Protein AF-A0A8S0PE11-F1 (afdb_monomer_lite)

Foldseek 3Di:
DQWKWKDFDPAWIWTADPVLQWTWIQRPVVRDTDPTPRPCPPCPVDDDDDDDDDDDDDDDDDDDDDDDDPPPPQQWDFQLVLCCVVVVVDDSVVSLVQLCVQQKDWQNHGHNDRRDTHGNPTDIDGNDDDDQFPDPSLVSVVVVCVVVVGQQAQAEMETAACDVNRVVSSSVVSHHPYYHYDHPDDPPPD

InterPro domains:
  IPR002877 Ribosomal RNA methyltransferase, FtsJ domain [PF01728] (134-185)
  IPR029063 S-adenosyl-L-methionine-dependent methyltransferase superfamily [G3DSA:3.40.50.150] (128-188)
  IPR036986 RNA-binding S4 domain superfamily [G3DSA:3.10.290.10] (71-127)
  IPR047048 16S/23S rRNA (cytidine-2'-O)-methyl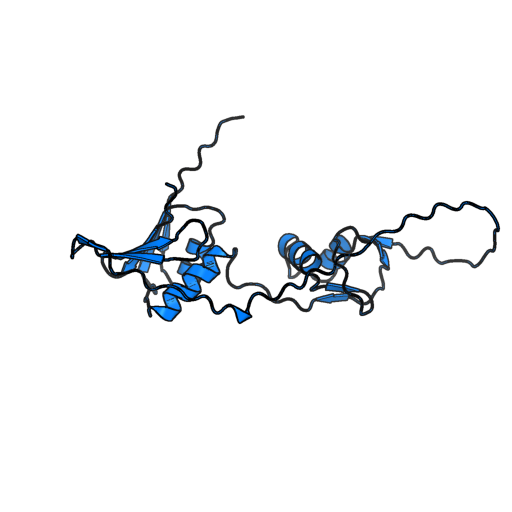transferase TlyA [PTHR32319] (72-185)

Organism: NCBI:txid158383

pLDDT: mean 71.1, std 22.38, range [27.73, 95.19]

Sequence (190 aa):
MPCTGILGQPNTFIFFGEDGSAAYYFDFWQKQWLPPLLIQIPAHLLSVRWNKAHVHISLRSFAATKSELARVQKKKRRLNEVCLERFQQYSQTFIQSWILQGKVLVDEKVVSKCGTPIFDKAVLEIGAEVPKCVCKAGHNLEAVIEQLEIDVAGKVELDLGLSTGGFTDCLLQFGASFVYGVDVDMEIPK

Secondary structure (DSSP, 8-state):
---EEEE-STTEEEEE-TTSS-EEEEETTTTEEPPP------GGG---PPP------------------------EEEHHHHHHHH-TTS-HHHHHHHHHTT-EEETTEE---TT-EEETT--EEE--PPPSSSSHHHHHHHHHHHHHT---TT-EEEEES-SSSHHHHHHHHTT-SEEEEE--------

Radius of gyration: 24.23 Å; chains: 1; bounding box: 58×39×74 Å

Structure (mmCIF, N/CA/C/O backbone):
data_AF-A0A8S0PE11-F1
#
_entry.id   AF-A0A8S0PE11-F1
#
loop_
_atom_site.group_PDB
_atom_site.id
_atom_site.type_symbol
_atom_site.label_atom_id
_atom_site.label_alt_id
_atom_site.label_comp_id
_atom_site.label_asym_id
_atom_site.label_entity_id
_atom_site.label_seq_id
_atom_site.pdbx_PDB_ins_code
_atom_site.Cartn_x
_atom_site.Cartn_y
_atom_site.Cartn_z
_atom_site.occupancy
_atom_site.B_iso_or_equiv
_atom_site.auth_seq_id
_atom_site.auth_comp_id
_atom_site.auth_asym_id
_atom_site.auth_atom_id
_atom_site.pdbx_PDB_model_num
ATOM 1 N N . MET A 1 1 ? 9.841 -0.654 22.683 1.00 29.45 1 MET A N 1
ATOM 2 C CA . MET A 1 1 ? 8.914 -1.503 21.915 1.00 29.45 1 MET A CA 1
ATOM 3 C C . MET A 1 1 ? 8.068 -0.561 21.077 1.00 29.45 1 MET A C 1
ATOM 5 O O . MET A 1 1 ? 7.315 0.189 21.688 1.00 29.45 1 MET A O 1
ATOM 9 N N . PRO A 1 2 ? 8.248 -0.475 19.750 1.00 33.75 2 PRO A N 1
ATOM 10 C CA . PRO A 1 2 ? 7.324 0.268 18.910 1.00 33.75 2 PRO A CA 1
ATOM 11 C C . PRO A 1 2 ? 6.149 -0.667 18.602 1.00 33.75 2 PRO A C 1
ATOM 13 O O . PRO A 1 2 ? 6.242 -1.534 17.743 1.00 33.75 2 PRO A O 1
ATOM 16 N N . CYS A 1 3 ? 5.079 -0.567 19.386 1.00 38.12 3 CYS A N 1
ATOM 17 C CA . CYS A 1 3 ? 3.849 -1.309 19.131 1.00 38.12 3 CYS A CA 1
ATOM 18 C C . CYS A 1 3 ? 2.887 -0.371 18.406 1.00 38.12 3 CYS A C 1
ATOM 20 O O . CYS A 1 3 ? 2.492 0.635 18.995 1.00 38.12 3 CYS A O 1
ATOM 22 N N . THR A 1 4 ? 2.515 -0.697 17.165 1.00 45.47 4 THR A N 1
ATOM 23 C CA . THR A 1 4 ? 1.509 0.076 16.429 1.00 45.47 4 THR A CA 1
ATOM 24 C C . THR A 1 4 ? 0.114 -0.425 16.783 1.00 45.47 4 THR A C 1
ATOM 26 O O . THR A 1 4 ? -0.146 -1.626 16.679 1.00 45.47 4 THR A O 1
ATOM 29 N N . GLY A 1 5 ? -0.741 0.471 17.279 1.00 47.19 5 GLY A N 1
ATOM 30 C CA . GLY A 1 5 ? -2.034 0.146 17.890 1.00 47.19 5 GLY A CA 1
ATOM 31 C C . GLY A 1 5 ? -3.214 0.814 17.185 1.00 47.19 5 GLY A C 1
ATOM 32 O O . GLY A 1 5 ? -3.122 2.004 16.897 1.00 47.19 5 GLY A O 1
ATOM 33 N N . ILE A 1 6 ? -4.311 0.081 16.957 1.00 53.81 6 ILE A N 1
ATOM 34 C CA . ILE A 1 6 ? -5.563 0.621 16.391 1.00 53.81 6 ILE A CA 1
ATOM 35 C C . ILE A 1 6 ? -6.752 0.382 17.322 1.00 53.81 6 ILE A C 1
ATOM 37 O O . ILE A 1 6 ? -6.844 -0.692 17.918 1.00 53.81 6 ILE A O 1
ATOM 41 N N . LEU A 1 7 ? -7.641 1.373 17.459 1.00 49.06 7 LEU A N 1
ATOM 42 C CA . LEU A 1 7 ? -8.823 1.344 18.333 1.00 49.06 7 LEU A CA 1
ATOM 43 C C . LEU A 1 7 ? -10.144 1.278 17.535 1.00 49.06 7 LEU A C 1
ATOM 45 O O . LEU A 1 7 ? -10.634 2.340 17.161 1.00 49.06 7 LEU A O 1
ATOM 49 N N . GLY A 1 8 ? -10.764 0.091 17.406 1.00 46.94 8 GLY A N 1
ATOM 50 C CA . GLY A 1 8 ? -12.058 -0.097 16.717 1.00 46.94 8 GLY A CA 1
ATOM 51 C C . GLY A 1 8 ? -13.074 -0.982 17.476 1.00 46.94 8 GLY A C 1
ATOM 52 O O . GLY A 1 8 ? -12.762 -2.122 17.811 1.00 46.94 8 GLY A O 1
ATOM 53 N N . GLN A 1 9 ? -14.303 -0.458 17.705 1.00 47.69 9 GLN A N 1
ATOM 54 C CA . GLN A 1 9 ? -15.406 -0.963 18.595 1.00 47.69 9 GLN A CA 1
ATOM 55 C C . GLN A 1 9 ? -15.022 -0.981 20.106 1.00 47.69 9 GLN A C 1
ATOM 57 O O . GLN A 1 9 ? -13.834 -0.971 20.416 1.00 47.69 9 GLN A O 1
ATOM 62 N N . PRO A 1 10 ? -15.962 -0.853 21.082 1.00 53.94 10 PRO A N 1
ATOM 63 C CA . PRO A 1 10 ? -15.699 -0.110 22.315 1.00 53.94 10 PRO A CA 1
ATOM 64 C C . PRO A 1 10 ? -14.580 -0.750 23.146 1.00 53.94 10 PRO A C 1
ATOM 66 O O . PRO A 1 10 ? -14.791 -1.719 23.870 1.00 53.94 10 PRO A O 1
ATOM 69 N N . ASN A 1 11 ? -13.406 -0.117 23.086 1.00 54.59 11 ASN A N 1
ATOM 70 C CA . ASN A 1 11 ? -12.228 -0.353 23.919 1.00 54.59 11 ASN A CA 1
ATOM 71 C C . ASN A 1 11 ? -11.359 -1.579 23.578 1.00 54.59 11 ASN A C 1
ATOM 73 O O . ASN A 1 11 ? -10.681 -2.101 24.469 1.00 54.59 11 ASN A O 1
ATOM 77 N N . THR A 1 12 ? -11.329 -2.018 22.316 1.00 55.22 12 THR A N 1
ATOM 78 C CA . THR A 1 12 ? -10.361 -3.026 21.850 1.00 55.22 12 THR A CA 1
ATOM 79 C C . THR A 1 12 ? -9.167 -2.366 21.161 1.00 55.22 12 THR A C 1
ATOM 81 O O . THR A 1 12 ? -9.343 -1.606 20.213 1.00 55.22 12 THR A O 1
ATOM 84 N N . PHE A 1 13 ? -7.951 -2.671 21.628 1.00 64.19 13 PHE A N 1
ATOM 85 C CA . PHE A 1 13 ? -6.712 -2.305 20.935 1.00 64.19 13 PHE A CA 1
ATOM 86 C C . PHE A 1 13 ? -6.170 -3.494 20.150 1.00 64.19 13 PHE A C 1
ATOM 88 O O . PHE A 1 13 ? -6.002 -4.581 20.710 1.00 64.19 13 PHE A O 1
ATOM 95 N N . ILE A 1 14 ? -5.857 -3.260 18.878 1.00 65.94 14 ILE A N 1
ATOM 96 C CA . ILE A 1 14 ? -5.174 -4.218 18.010 1.00 65.94 14 ILE A CA 1
ATOM 97 C C . ILE A 1 14 ? -3.709 -3.816 17.928 1.00 65.94 14 ILE A C 1
ATOM 99 O O . ILE A 1 14 ? -3.405 -2.743 17.415 1.00 65.94 14 ILE A O 1
ATOM 103 N N . PHE A 1 15 ? -2.811 -4.668 18.413 1.00 64.12 15 PHE A N 1
ATOM 104 C CA . PHE A 1 15 ? -1.368 -4.472 18.302 1.00 64.12 15 PHE A CA 1
ATOM 105 C C . PHE A 1 15 ? -0.790 -5.406 17.253 1.00 64.12 15 PHE A C 1
ATOM 107 O O . PHE A 1 15 ? -0.980 -6.618 17.339 1.00 64.12 15 PHE A O 1
ATOM 114 N N . PHE A 1 16 ? -0.025 -4.867 16.312 1.00 60.66 16 PHE A N 1
ATOM 115 C CA . PHE A 1 16 ? 0.697 -5.673 15.330 1.00 60.66 16 PHE A CA 1
ATOM 116 C C . PHE A 1 16 ? 2.145 -5.901 15.778 1.00 60.66 16 PHE A C 1
ATOM 118 O O . PHE A 1 16 ? 2.820 -4.969 16.216 1.00 60.66 16 PHE A O 1
ATOM 125 N N . GLY A 1 17 ? 2.625 -7.146 15.681 1.00 52.91 17 GLY A N 1
ATOM 126 C CA . GLY A 1 17 ? 4.044 -7.470 15.868 1.00 52.91 17 GLY A CA 1
ATOM 127 C C . GLY A 1 17 ? 4.926 -6.856 14.770 1.00 52.91 17 GLY A C 1
ATOM 128 O O . GLY A 1 17 ? 4.444 -6.596 13.669 1.00 52.91 17 GLY A O 1
ATOM 129 N N . GLU A 1 18 ? 6.220 -6.646 15.045 1.00 51.34 18 GLU A N 1
ATOM 130 C CA . GLU A 1 18 ? 7.172 -5.976 14.127 1.00 51.34 18 GLU A CA 1
ATOM 131 C C . GLU A 1 18 ? 7.272 -6.623 12.731 1.00 51.34 18 GLU A C 1
ATOM 133 O O . GLU A 1 18 ? 7.558 -5.949 11.744 1.00 51.34 18 GLU A O 1
ATOM 138 N N . ASP A 1 19 ? 7.025 -7.927 12.626 1.00 52.03 19 ASP A N 1
ATOM 139 C CA . ASP A 1 19 ? 7.037 -8.681 11.369 1.00 52.03 19 ASP A CA 1
ATOM 140 C C . ASP A 1 19 ? 5.658 -8.743 10.677 1.00 52.03 19 ASP A C 1
ATOM 142 O O . ASP A 1 19 ? 5.537 -9.276 9.569 1.00 52.03 19 ASP A O 1
ATOM 146 N N . GLY A 1 20 ? 4.618 -8.191 11.313 1.00 52.03 20 GLY A N 1
ATOM 147 C CA . GLY A 1 20 ? 3.231 -8.212 10.858 1.00 52.03 20 GLY A CA 1
ATOM 148 C C . GLY A 1 20 ? 2.584 -9.600 10.858 1.00 52.03 20 GLY A C 1
ATOM 149 O O . GLY A 1 20 ? 1.524 -9.756 10.258 1.00 52.03 20 GLY A O 1
ATOM 150 N N . SER A 1 21 ? 3.208 -10.609 11.480 1.00 53.03 21 SER A N 1
ATOM 151 C CA . SER A 1 21 ? 2.726 -12.000 11.467 1.00 53.03 21 SER A CA 1
ATOM 152 C C . SER A 1 21 ? 1.704 -12.309 12.566 1.00 53.03 21 SER A C 1
ATOM 154 O O . SER A 1 21 ? 1.014 -13.327 12.504 1.00 53.03 21 SER A O 1
ATOM 156 N N . ALA A 1 22 ? 1.583 -11.430 13.561 1.00 50.84 22 ALA A N 1
ATOM 157 C CA . ALA A 1 22 ? 0.675 -11.584 14.687 1.00 50.84 22 ALA A CA 1
ATOM 158 C C . ALA A 1 22 ? -0.037 -10.264 14.996 1.00 50.84 22 ALA A C 1
ATOM 160 O O . ALA A 1 22 ? 0.604 -9.213 15.086 1.00 50.84 22 ALA A O 1
ATOM 161 N N . ALA A 1 23 ? -1.352 -10.351 15.201 1.00 57.31 23 ALA A N 1
ATOM 162 C CA . ALA A 1 23 ? -2.149 -9.301 15.817 1.00 57.31 23 ALA A CA 1
ATOM 163 C C . ALA A 1 23 ? -2.573 -9.754 17.219 1.00 57.31 23 ALA A C 1
ATOM 165 O O . ALA A 1 23 ? -3.062 -10.871 17.404 1.00 57.31 23 ALA A O 1
ATOM 166 N N . TYR A 1 24 ? -2.374 -8.887 18.205 1.00 59.91 24 TYR A N 1
ATOM 167 C CA . TYR A 1 24 ? -2.777 -9.097 19.589 1.00 59.91 24 TYR A CA 1
ATOM 168 C C . TYR A 1 24 ? -3.958 -8.194 19.914 1.00 59.91 24 TYR A C 1
ATOM 170 O O . TYR A 1 24 ? -3.946 -7.014 19.568 1.00 59.91 24 TYR A O 1
ATOM 178 N N . TYR A 1 25 ? -4.939 -8.742 20.625 1.00 62.03 25 TYR A N 1
ATOM 179 C CA . TYR A 1 25 ? -6.139 -8.020 21.032 1.00 62.03 25 TYR A CA 1
ATOM 180 C C . TYR A 1 25 ? -6.104 -7.783 22.532 1.00 62.03 25 TYR A C 1
ATOM 182 O O . TYR A 1 25 ? -5.943 -8.722 23.321 1.00 62.03 25 TYR A O 1
ATOM 190 N N . PHE A 1 26 ? -6.283 -6.528 22.921 1.00 52.12 26 PHE A N 1
ATOM 191 C CA . PHE A 1 26 ? -6.459 -6.154 24.313 1.00 52.12 26 PHE A CA 1
ATOM 192 C C . PHE A 1 26 ? -7.865 -5.602 24.522 1.00 52.12 26 PHE A C 1
ATOM 194 O O . PHE A 1 26 ? -8.200 -4.541 23.994 1.00 52.12 26 PHE A O 1
ATOM 201 N N . ASP A 1 27 ? -8.673 -6.328 25.295 1.00 55.69 27 ASP A N 1
ATOM 202 C CA . ASP A 1 27 ? -9.979 -5.866 25.763 1.00 55.69 27 ASP A CA 1
ATOM 203 C C . ASP A 1 27 ? -9.793 -5.134 27.099 1.00 55.69 27 ASP A C 1
ATOM 205 O O . ASP A 1 27 ? -9.456 -5.730 28.131 1.00 55.69 27 ASP A O 1
ATOM 209 N N . PHE A 1 28 ? -10.013 -3.819 27.084 1.00 44.75 28 PHE A N 1
ATOM 210 C CA . PHE A 1 28 ? -9.824 -2.977 28.262 1.00 44.75 28 PHE A CA 1
ATOM 211 C C . PHE A 1 28 ? -10.848 -3.247 29.381 1.00 44.75 28 PHE A C 1
ATOM 213 O O . PHE A 1 28 ? -10.529 -3.065 30.557 1.00 44.75 28 PHE A O 1
ATOM 220 N N . TRP A 1 29 ? -12.065 -3.697 29.053 1.00 45.47 29 TRP A N 1
ATOM 221 C CA . TRP A 1 29 ? -13.109 -3.976 30.046 1.00 45.47 29 TRP A CA 1
ATOM 222 C C . TRP A 1 29 ? -12.839 -5.265 30.810 1.00 45.47 29 TRP A C 1
ATOM 224 O O . TRP A 1 29 ? -13.029 -5.320 32.026 1.00 45.47 29 TRP A O 1
ATOM 234 N N . GLN A 1 30 ? -12.356 -6.285 30.108 1.00 51.56 30 GLN A N 1
ATOM 235 C CA . GLN A 1 30 ? -12.031 -7.574 30.715 1.00 51.56 30 GLN A CA 1
ATOM 236 C C . GLN A 1 30 ? -10.620 -7.600 31.321 1.00 51.56 30 GLN A C 1
ATOM 238 O O . GLN A 1 30 ? -10.291 -8.526 32.062 1.00 51.56 30 GLN A O 1
ATOM 243 N N . LYS A 1 31 ? -9.795 -6.573 31.047 1.00 54.88 31 LYS A N 1
ATOM 244 C CA . LYS A 1 31 ? -8.379 -6.475 31.456 1.00 54.88 31 LYS A CA 1
ATOM 245 C C . LYS A 1 31 ? -7.581 -7.727 31.089 1.00 54.88 31 LYS A C 1
ATOM 247 O O . LYS A 1 31 ? -6.659 -8.114 31.809 1.00 54.88 31 LYS A O 1
ATOM 252 N N . GLN A 1 32 ? -7.948 -8.367 29.983 1.00 50.53 32 GLN A N 1
ATOM 253 C CA . GLN A 1 32 ? -7.343 -9.614 29.548 1.00 50.53 32 GLN A CA 1
ATOM 254 C C . GLN A 1 32 ? -6.866 -9.501 28.108 1.00 50.53 32 GLN A C 1
ATOM 256 O O . GLN A 1 32 ? -7.505 -8.885 27.253 1.00 50.53 32 GLN A O 1
ATOM 261 N N . TRP A 1 33 ? -5.730 -10.135 27.855 1.00 46.81 33 TRP A N 1
ATOM 262 C CA . TRP A 1 33 ? -5.293 -10.433 26.505 1.00 46.81 33 TRP A CA 1
ATOM 263 C C . TRP A 1 33 ? -6.176 -11.553 25.977 1.00 46.81 33 TRP A C 1
ATOM 265 O O . TRP A 1 33 ? -6.242 -12.624 26.588 1.00 46.81 33 TRP A O 1
ATOM 275 N N . LEU A 1 34 ? -6.860 -11.316 24.861 1.00 54.56 34 LEU A N 1
ATOM 276 C CA . LEU A 1 34 ? -7.493 -12.421 24.154 1.00 54.56 34 LEU A CA 1
ATOM 277 C C . LEU A 1 34 ? -6.379 -13.283 23.539 1.00 54.56 34 LEU A C 1
ATOM 279 O O . LEU A 1 34 ? -5.343 -12.741 23.131 1.00 54.56 34 LEU A O 1
ATOM 283 N N . PRO A 1 35 ? -6.536 -14.620 23.516 1.00 45.06 35 PRO A N 1
ATOM 284 C CA . PRO A 1 35 ? -5.514 -15.502 22.976 1.00 45.06 35 PRO A CA 1
ATOM 285 C C . PRO A 1 35 ? -5.182 -15.086 21.536 1.00 45.06 35 PRO A C 1
ATOM 287 O O . PRO A 1 35 ? -6.099 -14.751 20.781 1.00 45.06 35 PRO A O 1
ATOM 290 N N . PRO A 1 36 ? -3.894 -15.084 21.146 1.00 43.69 36 PRO A N 1
ATOM 291 C CA . PRO A 1 36 ? -3.501 -14.701 19.802 1.00 43.69 36 PRO A CA 1
ATOM 292 C C . PRO A 1 36 ? -4.206 -15.624 18.811 1.00 43.69 36 PRO A C 1
ATOM 294 O O . PRO A 1 36 ? -4.003 -16.840 18.819 1.00 43.69 36 PRO A O 1
ATOM 297 N N . LEU A 1 37 ? -5.031 -15.045 17.943 1.00 49.53 37 LEU A N 1
ATOM 298 C CA . LEU A 1 37 ? -5.396 -15.720 16.711 1.00 49.53 37 LEU A CA 1
ATOM 299 C C . LEU A 1 37 ? -4.119 -15.752 15.878 1.00 49.53 37 LEU A C 1
ATOM 301 O O . LEU A 1 37 ? -3.646 -14.721 15.407 1.00 49.53 37 LEU A O 1
ATOM 305 N N . LEU A 1 38 ? -3.507 -16.935 15.785 1.00 39.44 38 LEU A N 1
ATOM 306 C CA . LEU A 1 38 ? -2.409 -17.193 14.862 1.00 39.44 38 LEU A CA 1
ATOM 307 C C . LEU A 1 38 ? -2.915 -16.844 13.462 1.00 39.44 38 LEU A C 1
ATOM 309 O O . LEU A 1 38 ? -3.662 -17.616 12.862 1.00 39.44 38 LEU A O 1
ATOM 313 N N . ILE A 1 39 ? -2.526 -15.670 12.962 1.00 45.50 39 ILE A N 1
ATOM 314 C CA . ILE A 1 39 ? -2.780 -15.259 11.587 1.00 45.50 39 ILE A CA 1
ATOM 315 C C . ILE A 1 39 ? -1.909 -16.168 10.723 1.00 45.50 39 ILE A C 1
ATOM 317 O O . ILE A 1 39 ? -0.750 -15.880 10.428 1.00 45.50 39 ILE A O 1
ATOM 321 N N . GLN A 1 40 ? -2.443 -17.327 10.342 1.00 35.59 40 GLN A N 1
ATOM 322 C CA . GLN A 1 40 ? -1.848 -18.121 9.281 1.00 35.59 40 GLN A CA 1
ATOM 323 C C . GLN A 1 40 ? -2.081 -17.367 7.975 1.00 35.59 40 GLN A C 1
ATOM 325 O O . GLN A 1 40 ? -3.062 -17.598 7.275 1.00 35.59 40 GLN A O 1
ATOM 330 N N . ILE A 1 41 ? -1.162 -16.459 7.640 1.00 43.97 41 ILE A N 1
ATOM 331 C CA . ILE A 1 41 ? -1.024 -15.968 6.271 1.00 43.97 41 ILE A CA 1
ATOM 332 C C . ILE A 1 41 ? -0.758 -17.216 5.423 1.00 43.97 41 ILE A C 1
ATOM 334 O O . ILE A 1 41 ? 0.256 -17.892 5.638 1.00 43.97 41 ILE A O 1
ATOM 338 N N . PRO A 1 42 ? -1.652 -17.596 4.501 1.00 32.31 42 PRO A N 1
ATOM 339 C CA . PRO A 1 42 ? -1.492 -18.853 3.803 1.00 32.31 42 PRO A CA 1
ATOM 340 C C . PRO A 1 42 ? -0.236 -18.776 2.920 1.00 32.31 42 PRO A C 1
ATOM 342 O O . PRO A 1 42 ? -0.101 -17.919 2.047 1.00 32.31 42 PRO A O 1
ATOM 345 N N . ALA A 1 43 ? 0.705 -19.694 3.158 1.00 40.75 43 ALA A N 1
ATOM 346 C CA . ALA A 1 43 ? 2.055 -19.706 2.583 1.00 40.75 43 ALA A CA 1
ATOM 347 C C . ALA A 1 43 ? 2.120 -19.842 1.042 1.00 40.75 43 ALA A C 1
ATOM 349 O O . ALA A 1 43 ? 3.207 -19.875 0.470 1.00 40.75 43 ALA A O 1
ATOM 350 N N . HIS A 1 44 ? 0.983 -19.901 0.344 1.00 44.94 44 HIS A N 1
ATOM 351 C CA . HIS A 1 44 ? 0.933 -20.014 -1.115 1.00 44.94 44 HIS A CA 1
ATOM 352 C C . HIS A 1 44 ? 1.104 -18.671 -1.853 1.00 44.94 44 HIS A C 1
ATOM 354 O O . HIS A 1 44 ? 1.272 -18.674 -3.070 1.00 44.94 44 HIS A O 1
ATOM 360 N N . LEU A 1 45 ? 1.144 -17.536 -1.141 1.00 38.47 45 LEU A N 1
ATOM 361 C CA . LEU A 1 45 ? 1.461 -16.212 -1.708 1.00 38.47 45 LEU A CA 1
ATOM 362 C C . LEU A 1 45 ? 2.964 -15.865 -1.705 1.00 38.47 45 LEU A C 1
ATOM 364 O O . LEU A 1 45 ? 3.355 -14.776 -2.122 1.00 38.47 45 LEU A O 1
AT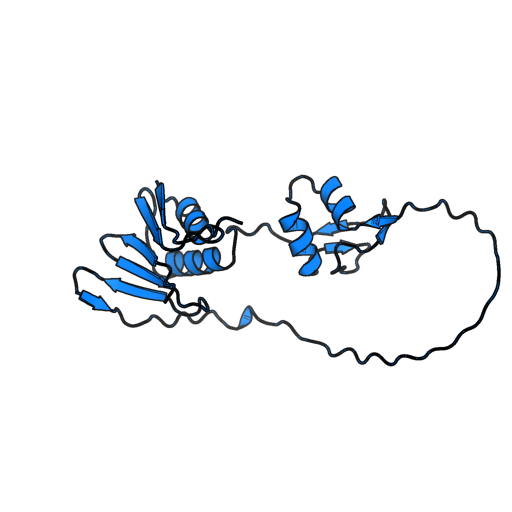OM 368 N N . LEU A 1 46 ? 3.832 -16.795 -1.293 1.00 38.00 46 LEU A N 1
ATOM 369 C CA . LEU A 1 46 ? 5.287 -16.644 -1.351 1.00 38.00 46 LEU A CA 1
ATOM 370 C C . LEU A 1 46 ? 5.903 -17.772 -2.181 1.00 38.00 46 LEU A C 1
ATOM 372 O O . LEU A 1 46 ? 6.336 -18.794 -1.659 1.00 38.00 46 LEU A O 1
ATOM 376 N N . SER A 1 47 ? 6.006 -17.569 -3.494 1.00 30.52 47 SER A N 1
ATOM 377 C CA . SER A 1 47 ? 6.939 -18.348 -4.312 1.00 30.52 47 SER A CA 1
ATOM 378 C C . SER A 1 47 ? 7.814 -17.428 -5.158 1.00 30.52 47 SER A C 1
ATOM 380 O O . SER A 1 47 ? 7.602 -17.211 -6.344 1.00 30.52 47 SER A O 1
ATOM 382 N N . VAL A 1 48 ? 8.859 -16.886 -4.532 1.00 32.84 48 VAL A N 1
ATOM 383 C CA . VAL A 1 48 ? 9.993 -16.324 -5.274 1.00 32.84 48 VAL A CA 1
ATOM 384 C C . VAL A 1 48 ? 11.065 -17.405 -5.351 1.00 32.84 48 VAL A C 1
ATOM 386 O O . VAL A 1 48 ? 11.783 -17.667 -4.387 1.00 32.84 48 VAL A O 1
ATOM 389 N N . ARG A 1 49 ? 11.163 -18.066 -6.510 1.00 29.64 49 ARG A N 1
ATOM 390 C CA . ARG A 1 49 ? 12.303 -18.930 -6.837 1.00 29.64 49 ARG A CA 1
ATOM 391 C C . ARG A 1 49 ? 13.513 -18.057 -7.168 1.00 29.64 49 ARG A C 1
ATOM 393 O O . ARG A 1 49 ? 13.492 -17.308 -8.139 1.00 29.64 49 ARG A O 1
ATOM 400 N N . TRP A 1 50 ? 14.586 -18.209 -6.401 1.00 27.73 50 TRP A N 1
ATOM 401 C CA . TRP A 1 50 ? 15.898 -17.662 -6.739 1.00 27.73 50 TRP A CA 1
ATOM 402 C C . TRP A 1 50 ? 16.643 -18.631 -7.659 1.00 27.73 50 TRP A C 1
ATOM 404 O O . TRP A 1 50 ? 16.981 -19.739 -7.247 1.00 27.73 50 TRP A O 1
ATOM 414 N N . ASN A 1 51 ? 16.947 -18.209 -8.888 1.00 33.47 51 ASN A N 1
ATOM 415 C CA . ASN A 1 51 ? 17.926 -18.894 -9.731 1.00 33.47 51 ASN A CA 1
ATOM 416 C C . ASN A 1 51 ? 19.315 -18.282 -9.494 1.00 33.47 51 ASN A C 1
ATOM 418 O O . ASN A 1 51 ? 19.517 -17.083 -9.684 1.00 33.47 51 ASN A O 1
ATOM 422 N N . LYS A 1 52 ? 20.285 -19.116 -9.099 1.00 34.03 52 LYS A N 1
ATOM 423 C CA . LYS A 1 52 ? 21.707 -18.751 -9.046 1.00 34.03 52 LYS A CA 1
ATOM 424 C C . LYS A 1 52 ? 22.251 -18.649 -10.470 1.00 34.03 52 LYS A C 1
ATOM 426 O O . LYS A 1 52 ? 22.417 -19.664 -11.140 1.00 34.03 52 LYS A O 1
ATOM 431 N N . ALA A 1 53 ? 22.564 -17.439 -10.919 1.00 32.53 53 ALA A N 1
ATOM 432 C CA . ALA A 1 53 ? 23.351 -17.245 -12.129 1.00 32.53 53 ALA A CA 1
ATOM 433 C C . ALA A 1 53 ? 24.845 -17.321 -11.775 1.00 32.53 53 ALA A C 1
ATOM 435 O O . ALA A 1 53 ? 25.383 -16.436 -11.111 1.00 32.53 53 ALA A O 1
ATOM 436 N N . HIS A 1 54 ? 25.517 -18.387 -12.214 1.00 36.34 54 HIS A N 1
ATOM 437 C CA . HIS A 1 54 ? 26.975 -18.431 -12.263 1.00 36.34 54 HIS A CA 1
ATOM 438 C C . HIS A 1 54 ? 27.461 -17.470 -13.351 1.00 36.34 54 HIS A C 1
ATOM 440 O O . HIS A 1 54 ? 27.177 -17.664 -14.532 1.00 36.34 54 HIS A O 1
ATOM 446 N N . VAL A 1 55 ? 28.208 -16.438 -12.961 1.00 31.95 55 VAL A N 1
ATOM 447 C CA . VAL A 1 55 ? 28.889 -15.551 -13.906 1.00 31.95 55 VAL A CA 1
ATOM 448 C C . VAL A 1 55 ? 30.297 -16.092 -14.126 1.00 31.95 55 VAL A C 1
ATOM 450 O O . VAL A 1 55 ? 31.168 -15.947 -13.273 1.00 31.95 55 VAL A O 1
ATOM 453 N N . HIS A 1 56 ? 30.517 -16.723 -15.278 1.00 34.12 56 HIS A N 1
ATOM 454 C CA . HIS A 1 56 ? 31.858 -17.011 -15.772 1.00 34.12 56 HIS A CA 1
ATOM 455 C C . HIS A 1 56 ? 32.322 -15.801 -16.591 1.00 34.12 56 HIS A C 1
ATOM 457 O O . HIS A 1 56 ? 31.805 -15.538 -17.677 1.00 34.12 56 HIS A O 1
ATOM 463 N N . ILE A 1 57 ? 33.272 -15.030 -16.061 1.00 41.12 57 ILE A N 1
ATOM 464 C CA . ILE A 1 57 ? 33.926 -13.953 -16.809 1.00 41.12 57 ILE A CA 1
ATOM 465 C C . ILE A 1 57 ? 34.961 -14.598 -17.728 1.00 41.12 57 ILE A C 1
ATOM 467 O O . ILE A 1 57 ? 35.939 -15.179 -17.264 1.00 41.12 57 ILE A O 1
ATOM 471 N N . SER A 1 58 ? 34.760 -14.478 -19.040 1.00 34.16 58 SER A N 1
ATOM 472 C CA . SER A 1 58 ? 35.834 -14.637 -20.018 1.00 34.16 58 SER A CA 1
ATOM 473 C C . SER A 1 58 ? 36.098 -13.284 -20.666 1.00 34.16 58 SER A C 1
ATOM 475 O O . SER A 1 58 ? 35.288 -12.762 -21.429 1.00 34.16 58 SER A O 1
ATOM 477 N N . LEU A 1 59 ? 37.246 -12.708 -20.321 1.00 45.34 59 LEU A N 1
ATOM 478 C CA . LEU A 1 59 ? 37.879 -11.637 -21.077 1.00 45.34 59 LEU A CA 1
ATOM 479 C C . LEU A 1 59 ? 38.441 -12.226 -22.368 1.00 45.34 59 LEU A C 1
ATOM 481 O O . LEU A 1 59 ? 39.374 -13.023 -22.289 1.00 45.34 59 LEU A O 1
ATOM 485 N N . ARG A 1 60 ? 37.958 -11.772 -23.531 1.00 33.25 60 ARG A N 1
ATOM 486 C CA . ARG A 1 60 ? 38.783 -11.662 -24.743 1.00 33.25 60 ARG A CA 1
ATOM 487 C C . ARG A 1 60 ? 38.410 -10.426 -25.557 1.00 33.25 60 ARG A C 1
ATOM 489 O O . ARG A 1 60 ? 37.258 -10.194 -25.905 1.00 33.25 60 ARG A O 1
ATOM 496 N N . SER A 1 61 ? 39.448 -9.645 -25.812 1.00 42.03 61 SER A N 1
ATOM 497 C CA . SER A 1 61 ? 39.578 -8.555 -26.769 1.00 42.03 61 SER A CA 1
ATOM 498 C C . SER A 1 61 ? 39.400 -9.035 -28.216 1.00 42.03 61 SER A C 1
ATOM 500 O O . SER A 1 61 ? 39.639 -10.203 -28.505 1.00 42.03 61 SER A O 1
ATOM 502 N N . PHE A 1 62 ? 39.001 -8.136 -29.123 1.00 31.67 62 PHE A N 1
ATOM 503 C CA . PHE A 1 62 ? 39.758 -7.684 -30.309 1.00 31.67 62 PHE A CA 1
ATOM 504 C C . PHE A 1 62 ? 38.852 -6.907 -31.287 1.00 31.67 62 PHE A C 1
ATOM 506 O O . PHE A 1 62 ? 37.629 -6.980 -31.239 1.00 31.67 62 PHE A O 1
ATOM 513 N N . ALA A 1 63 ? 39.501 -6.068 -32.091 1.00 42.12 63 ALA A N 1
ATOM 514 C CA . ALA A 1 63 ? 38.966 -4.931 -32.832 1.00 42.12 63 ALA A CA 1
ATOM 515 C C . ALA A 1 63 ? 38.337 -5.250 -34.211 1.00 42.12 63 ALA A C 1
ATOM 517 O O . ALA A 1 63 ? 38.486 -6.349 -34.734 1.00 42.12 63 ALA A O 1
ATOM 518 N N . ALA A 1 64 ? 37.799 -4.176 -34.821 1.00 38.91 64 ALA A N 1
ATOM 519 C CA . ALA A 1 64 ? 37.454 -3.962 -36.241 1.00 38.91 64 ALA A CA 1
ATOM 520 C C . ALA A 1 64 ? 36.082 -4.527 -36.693 1.00 38.91 64 ALA A C 1
ATOM 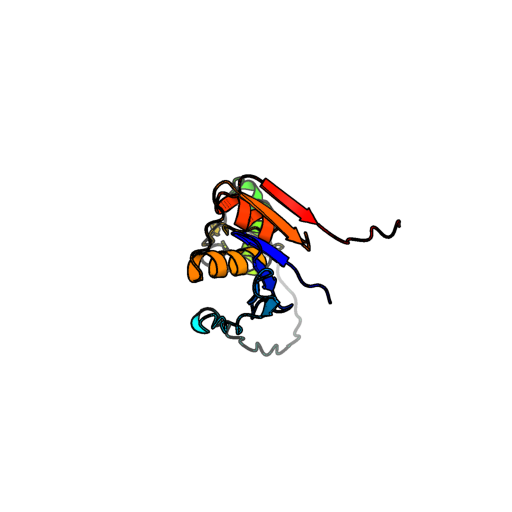522 O O . ALA A 1 64 ? 35.660 -5.574 -36.236 1.00 38.91 64 ALA A O 1
ATOM 523 N N . THR A 1 65 ? 35.272 -3.898 -37.553 1.00 34.78 65 THR A N 1
ATOM 524 C CA . THR A 1 65 ? 35.473 -2.891 -38.613 1.00 34.78 65 THR A CA 1
ATOM 525 C C . THR A 1 65 ? 34.203 -2.032 -38.806 1.00 34.78 65 THR A C 1
ATOM 527 O O . THR A 1 65 ? 33.094 -2.425 -38.447 1.00 34.78 65 THR A O 1
ATOM 530 N N . LYS A 1 66 ? 34.381 -0.844 -39.400 1.00 48.28 66 LYS A N 1
ATOM 531 C CA . LYS A 1 66 ? 33.338 0.060 -39.921 1.00 48.28 66 LYS A CA 1
ATOM 532 C C . LYS A 1 66 ? 32.466 -0.650 -40.972 1.00 48.28 66 LYS A C 1
ATOM 534 O O . LYS A 1 66 ? 33.005 -1.167 -41.943 1.00 48.28 66 LYS A O 1
ATOM 539 N N . SER A 1 67 ? 31.142 -0.555 -40.853 1.00 42.41 67 SER A N 1
ATOM 540 C CA . SER A 1 67 ? 30.246 -0.559 -42.017 1.00 42.41 67 SER A CA 1
ATOM 541 C C . SER A 1 67 ? 29.045 0.354 -41.762 1.00 42.41 67 SER A C 1
ATOM 543 O O . SER A 1 67 ? 28.331 0.242 -40.764 1.00 42.41 67 SER A O 1
ATOM 545 N N . GLU A 1 68 ? 28.892 1.328 -42.655 1.00 50.06 68 GLU A N 1
ATOM 546 C CA . GLU A 1 68 ? 27.763 2.244 -42.747 1.00 50.06 68 GLU A CA 1
ATOM 547 C C . GLU A 1 68 ? 26.494 1.483 -43.127 1.00 50.06 68 GLU A C 1
ATOM 549 O O . GLU A 1 68 ? 26.293 1.082 -44.267 1.00 50.06 68 GLU A O 1
ATOM 554 N N . LEU A 1 69 ? 25.593 1.351 -42.163 1.00 42.12 69 LEU A N 1
ATOM 555 C CA . LEU A 1 69 ? 24.163 1.357 -42.422 1.00 42.12 69 LEU A CA 1
ATOM 556 C C . LEU A 1 69 ? 23.634 2.536 -41.630 1.00 42.12 69 LEU A C 1
ATOM 558 O O . LEU A 1 69 ? 23.813 2.582 -40.411 1.00 42.12 69 LEU A O 1
ATOM 562 N N . ALA A 1 70 ? 23.043 3.502 -42.330 1.00 44.72 70 ALA A N 1
ATOM 563 C CA . ALA A 1 70 ? 22.404 4.677 -41.763 1.00 44.72 70 ALA A CA 1
ATOM 564 C C . ALA A 1 70 ? 21.359 4.250 -40.720 1.00 44.72 70 ALA A C 1
ATOM 566 O O . ALA A 1 70 ? 20.178 4.054 -41.001 1.00 44.72 70 ALA A O 1
ATOM 567 N N . ARG A 1 71 ? 21.805 4.064 -39.478 1.00 47.22 71 ARG A N 1
ATOM 568 C CA . ARG A 1 71 ? 20.928 3.898 -38.336 1.00 47.22 71 ARG A CA 1
ATOM 569 C C . ARG A 1 71 ? 20.391 5.284 -38.072 1.00 47.22 71 ARG A C 1
ATOM 571 O O . ARG A 1 71 ? 21.099 6.107 -37.497 1.00 47.22 71 ARG A O 1
ATOM 578 N N . VAL A 1 72 ? 19.137 5.522 -38.464 1.00 48.72 72 VAL A N 1
ATOM 579 C CA . VAL A 1 72 ? 18.281 6.487 -37.765 1.00 48.72 72 VAL A CA 1
ATOM 580 C C . VAL A 1 72 ? 18.610 6.293 -36.294 1.00 48.72 72 VAL A C 1
ATOM 582 O O . VAL A 1 72 ? 18.400 5.192 -35.773 1.00 48.72 72 VAL A O 1
ATOM 585 N N . GLN A 1 73 ? 19.272 7.274 -35.677 1.00 52.81 73 GLN A N 1
ATOM 586 C CA . GLN A 1 73 ? 19.667 7.173 -34.283 1.00 52.81 73 GLN A CA 1
ATOM 587 C C . GLN A 1 73 ? 18.365 7.047 -33.508 1.00 52.81 73 GLN A C 1
ATOM 589 O O . GLN A 1 73 ? 17.687 8.034 -33.241 1.00 52.81 73 GLN A O 1
ATOM 594 N N . LYS A 1 74 ? 17.951 5.808 -33.228 1.00 60.72 74 LYS A N 1
ATOM 595 C CA . LYS A 1 74 ? 16.781 5.552 -32.410 1.00 60.72 74 LYS A CA 1
ATOM 596 C C . LYS A 1 74 ? 17.151 6.120 -31.054 1.00 60.72 74 LYS A C 1
ATOM 598 O O . LYS A 1 74 ? 17.979 5.532 -30.355 1.00 60.72 74 LYS A O 1
ATOM 603 N N . LYS A 1 75 ? 16.603 7.292 -30.739 1.00 78.31 75 LYS A N 1
ATOM 604 C CA . LYS A 1 75 ? 16.825 7.967 -29.469 1.00 78.31 75 LYS A CA 1
ATOM 605 C C . LYS A 1 75 ? 16.437 6.972 -28.381 1.00 78.31 75 LYS A C 1
ATOM 607 O O . LYS A 1 75 ? 15.279 6.565 -28.287 1.00 78.31 75 LYS A O 1
ATOM 612 N N . LYS A 1 76 ? 17.440 6.483 -27.653 1.00 85.44 76 LYS A N 1
ATOM 613 C CA . LYS A 1 76 ? 17.233 5.579 -26.528 1.00 85.44 76 LYS A CA 1
ATOM 614 C C . LYS A 1 76 ? 16.964 6.432 -25.302 1.00 85.44 76 LYS A C 1
ATOM 616 O O . LYS A 1 76 ? 17.700 7.383 -25.050 1.00 85.44 76 LYS A O 1
ATOM 621 N N . ARG A 1 77 ? 15.910 6.101 -24.570 1.00 91.75 77 ARG A N 1
ATOM 622 C CA . ARG A 1 77 ? 15.460 6.826 -23.379 1.00 91.75 77 ARG A CA 1
ATOM 623 C C . ARG A 1 77 ? 15.291 5.860 -22.224 1.00 91.75 77 ARG A C 1
ATOM 625 O O . ARG A 1 77 ? 15.199 4.653 -22.447 1.00 91.75 77 ARG A O 1
ATOM 632 N N . ARG A 1 78 ? 15.303 6.359 -20.992 1.00 93.75 78 ARG A N 1
ATOM 633 C CA . ARG A 1 78 ? 15.190 5.483 -19.824 1.00 93.75 78 ARG A CA 1
ATOM 634 C C . ARG A 1 78 ? 13.764 4.950 -19.719 1.00 93.75 78 ARG A C 1
ATOM 636 O O . ARG A 1 78 ? 12.815 5.710 -19.889 1.00 93.75 78 ARG A O 1
ATOM 643 N N . LEU A 1 79 ? 13.624 3.661 -19.415 1.00 93.94 79 LEU A N 1
ATOM 644 C CA . LEU A 1 79 ? 12.326 2.996 -19.270 1.00 93.94 79 LEU A CA 1
ATOM 645 C C . LEU A 1 79 ? 11.382 3.774 -18.346 1.00 93.94 79 LEU A C 1
ATOM 647 O O . LEU A 1 79 ? 10.243 4.022 -18.716 1.00 93.94 79 LEU A O 1
ATOM 651 N N . ASN A 1 80 ? 11.863 4.216 -17.182 1.00 93.31 80 ASN A N 1
ATOM 652 C CA . ASN A 1 80 ? 11.041 4.964 -16.231 1.00 93.31 80 ASN A CA 1
ATOM 653 C C . ASN A 1 80 ? 10.485 6.282 -16.798 1.00 93.31 80 ASN A C 1
ATOM 655 O O . ASN A 1 80 ? 9.345 6.619 -16.509 1.00 93.31 80 ASN A O 1
ATOM 659 N N . GLU A 1 81 ? 11.271 7.015 -17.590 1.00 93.62 81 GLU A N 1
ATOM 660 C CA . GLU A 1 81 ? 10.846 8.279 -18.210 1.00 93.62 81 GLU A CA 1
ATOM 661 C C . GLU A 1 81 ? 9.768 8.030 -19.263 1.00 93.62 81 GLU A C 1
ATOM 663 O O . GLU A 1 81 ? 8.733 8.687 -19.261 1.00 93.62 81 GLU A O 1
ATOM 668 N N . VAL A 1 82 ? 9.982 7.034 -20.127 1.00 94.25 82 VAL A N 1
ATOM 669 C CA . VAL A 1 82 ? 9.011 6.671 -21.168 1.00 94.25 82 VAL A CA 1
ATOM 670 C C . VAL A 1 82 ? 7.718 6.142 -20.543 1.00 94.25 82 VAL A C 1
ATOM 672 O O . VAL A 1 82 ? 6.633 6.476 -21.013 1.00 94.25 82 VAL A O 1
ATOM 675 N N . CYS A 1 83 ? 7.808 5.352 -19.468 1.00 93.06 83 CYS A N 1
ATOM 676 C CA . CYS A 1 83 ? 6.627 4.894 -18.744 1.00 93.06 83 CYS A CA 1
ATOM 677 C C . CYS A 1 83 ? 5.859 6.064 -18.115 1.00 93.06 83 CYS A C 1
ATOM 679 O O . CYS A 1 83 ? 4.641 6.098 -18.228 1.00 93.06 83 CYS A O 1
ATOM 681 N N . LEU A 1 84 ? 6.541 7.032 -17.496 1.00 94.12 84 LEU A N 1
ATOM 682 C CA . LEU A 1 84 ? 5.885 8.200 -16.896 1.00 94.12 84 LEU A CA 1
ATOM 683 C C . LEU A 1 84 ? 5.154 9.065 -17.924 1.00 94.12 84 LEU A C 1
ATOM 685 O O . LEU A 1 84 ? 4.072 9.569 -17.650 1.00 94.12 84 LEU A O 1
ATOM 689 N N . GLU A 1 85 ? 5.724 9.213 -19.117 1.00 92.88 85 GLU A N 1
ATOM 690 C CA . GLU A 1 85 ? 5.096 9.990 -20.186 1.00 92.88 85 GLU A CA 1
ATOM 691 C C . GLU A 1 85 ? 3.896 9.286 -20.820 1.00 92.88 85 GLU A C 1
ATOM 693 O O . GLU A 1 85 ? 2.938 9.955 -21.210 1.00 92.88 85 GLU A O 1
ATOM 698 N N . ARG A 1 86 ? 3.938 7.953 -20.946 1.00 92.25 86 ARG A N 1
ATOM 699 C CA . ARG A 1 86 ? 2.860 7.171 -21.574 1.00 92.25 86 ARG A CA 1
ATOM 700 C C . ARG A 1 86 ? 1.755 6.758 -20.606 1.00 92.25 86 ARG A C 1
ATOM 702 O O . ARG A 1 86 ? 0.617 6.614 -21.034 1.00 92.25 86 ARG A O 1
ATOM 709 N N . PHE A 1 87 ? 2.082 6.568 -19.331 1.00 91.75 87 PHE A N 1
ATOM 710 C CA . PHE A 1 87 ? 1.159 6.123 -18.289 1.00 91.75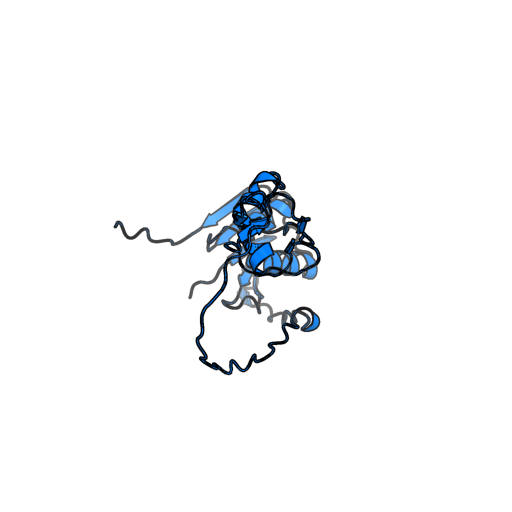 87 PHE A CA 1
ATOM 711 C C . PHE A 1 87 ? 1.021 7.191 -17.197 1.00 91.75 87 PHE A C 1
ATOM 713 O O . PHE A 1 87 ? 1.307 6.952 -16.024 1.00 91.75 87 PHE A O 1
ATOM 720 N N . GLN A 1 88 ? 0.590 8.387 -17.602 1.00 90.19 88 GLN A N 1
ATOM 721 C CA . GLN A 1 88 ? 0.486 9.576 -16.743 1.00 90.19 88 GLN A CA 1
ATOM 722 C C . GLN A 1 88 ? -0.507 9.408 -15.585 1.00 90.19 88 GLN A C 1
ATOM 724 O O . GLN A 1 88 ? -0.444 10.148 -14.608 1.00 90.19 88 GLN A O 1
ATOM 729 N N . GLN A 1 89 ? -1.408 8.427 -15.675 1.00 89.69 89 GLN A N 1
ATOM 730 C CA . GLN A 1 89 ? -2.331 8.076 -14.599 1.00 89.69 89 GLN A CA 1
ATOM 731 C C . GLN A 1 89 ? -1.636 7.474 -13.367 1.00 89.69 89 GLN A C 1
ATOM 733 O O . GLN A 1 89 ? -2.251 7.390 -12.307 1.00 89.69 89 GLN A O 1
ATOM 738 N N . TYR A 1 90 ? -0.380 7.031 -13.487 1.00 90.69 90 TYR A N 1
ATOM 739 C CA . TYR A 1 90 ? 0.356 6.408 -12.391 1.00 90.69 90 TYR A CA 1
ATOM 740 C C . TYR A 1 90 ? 1.490 7.298 -11.893 1.00 90.69 90 TYR A C 1
ATOM 742 O O . TYR A 1 90 ? 2.179 7.975 -12.655 1.00 90.69 90 TYR A O 1
ATOM 750 N N . SER A 1 91 ? 1.728 7.244 -10.584 1.00 89.81 91 SER A N 1
ATOM 751 C CA . SER A 1 91 ? 2.841 7.955 -9.964 1.00 89.81 91 SER A CA 1
ATOM 752 C C . SER A 1 91 ? 4.191 7.335 -10.343 1.00 89.81 91 SER A C 1
ATOM 754 O O . SER A 1 91 ? 4.309 6.147 -10.665 1.00 89.81 91 SER A O 1
ATOM 756 N N . GLN A 1 92 ? 5.251 8.135 -10.225 1.00 92.06 92 GLN A N 1
ATOM 757 C CA . GLN A 1 92 ? 6.629 7.666 -10.384 1.00 92.06 92 GLN A CA 1
ATOM 758 C C . GLN A 1 92 ? 6.954 6.485 -9.470 1.00 92.06 92 GLN A C 1
ATOM 760 O O . GLN A 1 92 ? 7.610 5.541 -9.915 1.00 92.06 92 GLN A O 1
ATOM 765 N N . THR A 1 93 ? 6.467 6.508 -8.232 1.00 89.94 93 THR A N 1
ATOM 766 C CA . THR A 1 93 ? 6.684 5.442 -7.254 1.00 89.94 93 THR A CA 1
ATOM 767 C C . THR A 1 93 ? 6.060 4.124 -7.713 1.00 89.94 93 THR A C 1
ATOM 769 O O . THR A 1 93 ? 6.728 3.090 -7.655 1.00 89.94 93 THR A O 1
ATOM 772 N N . PHE A 1 94 ? 4.830 4.146 -8.248 1.00 90.94 94 PHE A N 1
ATOM 773 C CA . PHE A 1 94 ? 4.187 2.939 -8.781 1.00 90.94 94 PHE A CA 1
ATOM 774 C C . PHE A 1 94 ? 4.946 2.369 -9.971 1.00 90.94 94 PHE A C 1
ATOM 776 O O . PHE A 1 94 ? 5.302 1.193 -9.966 1.00 90.94 94 PHE A O 1
ATOM 783 N N . ILE A 1 95 ? 5.280 3.213 -10.947 1.00 93.00 95 ILE A N 1
ATOM 784 C CA . ILE A 1 95 ? 6.011 2.784 -12.142 1.00 93.00 95 ILE A CA 1
ATOM 785 C C . ILE A 1 95 ? 7.363 2.168 -11.766 1.00 93.00 95 ILE A C 1
ATOM 787 O O . ILE A 1 95 ? 7.716 1.100 -12.263 1.00 93.00 95 ILE A O 1
ATOM 791 N N . GLN A 1 96 ? 8.122 2.800 -10.867 1.00 93.69 96 GLN A N 1
ATOM 792 C CA . GLN A 1 96 ? 9.402 2.259 -10.405 1.00 93.69 96 GLN A CA 1
ATOM 793 C C . GLN A 1 96 ? 9.231 0.922 -9.677 1.00 93.69 96 GLN A C 1
ATOM 795 O O . GLN A 1 96 ? 9.974 -0.019 -9.954 1.00 93.69 96 GLN A O 1
ATOM 800 N N . SER A 1 97 ? 8.243 0.828 -8.786 1.00 91.12 97 SER A N 1
ATOM 801 C CA . SER A 1 97 ? 7.932 -0.395 -8.045 1.00 91.12 97 SER A CA 1
ATOM 802 C C . SER A 1 97 ? 7.569 -1.544 -8.987 1.00 91.12 97 SER A C 1
ATOM 804 O O . SER A 1 97 ? 8.126 -2.635 -8.884 1.00 91.12 97 SER A O 1
ATOM 806 N N . TRP A 1 98 ? 6.709 -1.302 -9.976 1.00 94.38 98 TRP A N 1
ATOM 807 C CA . TRP A 1 98 ? 6.296 -2.320 -10.940 1.00 94.38 98 TRP A CA 1
ATOM 808 C C . TRP A 1 98 ? 7.420 -2.762 -11.868 1.00 94.38 98 TRP A C 1
ATOM 810 O O . TRP A 1 98 ? 7.518 -3.952 -12.167 1.00 94.38 98 TRP A O 1
ATOM 820 N N . ILE A 1 99 ? 8.301 -1.843 -12.275 1.00 94.69 99 ILE A N 1
ATOM 821 C CA . ILE A 1 99 ? 9.524 -2.207 -12.993 1.00 94.69 99 ILE A CA 1
ATOM 822 C C . ILE A 1 99 ? 10.356 -3.143 -12.114 1.00 94.69 99 ILE A C 1
ATOM 824 O O . ILE A 1 99 ? 10.672 -4.244 -12.543 1.00 94.69 99 ILE A O 1
ATOM 828 N N . LEU A 1 100 ? 10.653 -2.770 -10.866 1.00 93.25 100 LEU A N 1
ATOM 829 C CA . LEU A 1 100 ? 11.452 -3.599 -9.952 1.00 93.25 100 LEU A CA 1
ATOM 830 C C . LEU A 1 100 ? 10.829 -4.981 -9.691 1.00 93.25 100 LEU A C 1
ATOM 832 O O . LEU A 1 100 ? 11.553 -5.970 -9.600 1.00 93.25 100 LEU A O 1
ATOM 836 N N . GLN A 1 101 ? 9.498 -5.062 -9.629 1.00 91.25 101 GLN A N 1
ATOM 837 C CA . GLN A 1 101 ? 8.742 -6.312 -9.481 1.00 91.25 101 GLN A CA 1
ATOM 838 C C . GLN A 1 101 ? 8.684 -7.154 -10.769 1.00 91.25 101 GLN A C 1
ATOM 840 O O . GLN A 1 101 ? 8.122 -8.246 -10.752 1.00 91.25 101 GLN A O 1
ATOM 845 N N . GLY A 1 102 ? 9.229 -6.667 -11.889 1.00 93.00 102 GLY A N 1
ATOM 846 C CA . GLY A 1 102 ? 9.182 -7.362 -13.176 1.00 93.00 102 GLY A CA 1
ATOM 847 C C . GLY A 1 102 ? 7.789 -7.391 -13.812 1.00 93.00 102 GLY A C 1
ATOM 848 O O . GLY A 1 102 ? 7.515 -8.254 -14.638 1.00 93.00 102 GLY A O 1
ATOM 849 N N . LYS A 1 103 ? 6.907 -6.455 -13.445 1.00 93.25 103 LYS A N 1
ATOM 850 C CA . LYS A 1 103 ? 5.538 -6.347 -13.980 1.00 93.25 103 LYS A CA 1
ATOM 851 C C . LYS A 1 103 ? 5.440 -5.484 -15.244 1.00 93.25 103 LYS A C 1
ATOM 853 O O . LYS A 1 103 ? 4.342 -5.238 -15.736 1.00 93.25 103 LYS A O 1
ATOM 858 N N . VAL A 1 104 ? 6.574 -5.000 -15.749 1.00 94.94 104 VAL A N 1
ATOM 859 C CA . VAL A 1 104 ? 6.659 -4.180 -16.963 1.00 94.94 104 VAL A CA 1
ATOM 860 C C . VAL A 1 104 ? 7.383 -4.959 -18.055 1.00 94.94 104 VAL A C 1
ATOM 862 O O . VAL A 1 104 ? 8.523 -5.400 -17.866 1.00 94.94 104 VAL A O 1
ATOM 865 N N . LEU A 1 105 ? 6.720 -5.101 -19.202 1.00 94.44 105 LEU A N 1
ATOM 866 C CA . LEU A 1 105 ? 7.265 -5.731 -20.396 1.00 94.44 105 LEU A CA 1
ATOM 867 C C . LEU A 1 105 ? 7.644 -4.671 -21.430 1.00 94.44 105 LEU A C 1
ATOM 869 O O . LEU A 1 105 ? 6.918 -3.702 -21.652 1.00 94.44 105 LEU A O 1
ATOM 873 N N . VAL A 1 106 ? 8.793 -4.878 -22.067 1.00 95.06 106 VAL A N 1
ATOM 874 C CA . VAL A 1 106 ? 9.298 -4.092 -23.193 1.00 95.06 106 VAL A CA 1
ATOM 875 C C . VAL A 1 106 ? 9.519 -5.056 -24.348 1.00 95.06 106 VAL A C 1
ATOM 877 O O . VAL A 1 106 ? 10.372 -5.936 -24.235 1.00 95.06 106 VAL A O 1
ATOM 880 N N . ASP A 1 107 ? 8.769 -4.906 -25.439 1.00 92.62 107 ASP A N 1
ATOM 881 C CA . ASP A 1 107 ? 8.812 -5.823 -26.588 1.00 92.62 107 ASP A CA 1
ATOM 882 C C . ASP A 1 107 ? 8.732 -7.304 -26.133 1.00 92.62 107 ASP A C 1
ATOM 884 O O . ASP A 1 107 ? 9.626 -8.106 -26.416 1.00 92.62 107 ASP A O 1
ATOM 888 N N . GLU A 1 108 ? 7.702 -7.628 -25.335 1.00 91.81 108 GLU A N 1
ATOM 889 C CA . GLU A 1 108 ? 7.417 -8.961 -24.757 1.00 91.81 108 GLU A CA 1
ATOM 890 C C . GLU A 1 108 ? 8.462 -9.492 -23.752 1.00 91.81 108 GLU A C 1
ATOM 892 O O . GLU A 1 108 ? 8.386 -10.635 -23.297 1.00 91.81 108 GLU A O 1
ATOM 897 N N . LYS A 1 109 ? 9.444 -8.675 -23.353 1.00 92.62 109 LYS A N 1
ATOM 898 C CA . LYS A 1 109 ? 10.480 -9.061 -22.383 1.00 92.62 109 LYS A CA 1
ATOM 899 C C . LYS A 1 109 ? 10.321 -8.317 -21.071 1.00 92.62 109 LYS A C 1
ATOM 901 O O . LYS A 1 109 ? 10.242 -7.093 -21.050 1.00 92.62 109 LYS A O 1
ATOM 906 N N . VAL A 1 110 ? 10.369 -9.052 -19.963 1.00 93.38 110 VAL A N 1
ATOM 907 C CA . VAL A 1 110 ? 10.376 -8.468 -18.617 1.00 93.38 110 VAL A CA 1
ATOM 908 C C . VAL A 1 110 ? 11.654 -7.655 -18.407 1.00 93.38 110 VAL A C 1
ATOM 910 O O . VAL A 1 110 ? 12.764 -8.170 -18.564 1.00 93.38 110 VAL A O 1
ATOM 913 N N . VAL A 1 111 ? 11.502 -6.390 -18.013 1.00 93.31 111 VAL A N 1
ATOM 914 C CA . VAL A 1 111 ? 12.624 -5.506 -17.675 1.00 93.31 111 VAL A CA 1
ATOM 915 C C . VAL A 1 111 ? 12.491 -5.050 -16.231 1.00 93.31 111 VAL A C 1
ATOM 917 O O . VAL A 1 111 ? 11.558 -4.335 -15.888 1.00 93.31 111 VAL A O 1
ATOM 920 N N . SER A 1 112 ? 13.466 -5.416 -15.393 1.00 93.12 112 SER A N 1
ATOM 921 C CA . SER A 1 112 ? 13.435 -5.144 -13.949 1.00 93.12 112 SER A CA 1
ATOM 922 C C . SER A 1 112 ? 14.241 -3.925 -13.490 1.00 93.12 112 SER A C 1
ATOM 924 O O . SER A 1 112 ? 14.365 -3.654 -12.297 1.00 93.12 112 SER A O 1
ATOM 926 N N . LYS A 1 113 ? 14.815 -3.160 -14.427 1.00 95.19 113 LYS A N 1
ATOM 927 C CA . LYS A 1 113 ? 15.682 -2.012 -14.123 1.00 95.19 113 LYS A CA 1
ATOM 928 C C . LYS A 1 113 ? 15.139 -0.722 -14.729 1.00 95.19 113 LYS A C 1
ATOM 930 O O . LYS A 1 113 ? 15.142 -0.553 -15.947 1.00 95.19 113 LYS A O 1
ATOM 935 N N . CYS A 1 114 ? 14.793 0.239 -13.873 1.00 92.56 114 CYS A N 1
ATOM 936 C CA . CYS A 1 114 ? 14.223 1.541 -14.250 1.00 92.56 114 CYS A CA 1
ATOM 937 C C . CYS A 1 114 ? 15.086 2.337 -15.240 1.00 92.56 114 CYS A C 1
ATOM 939 O O . CYS A 1 114 ? 14.572 3.004 -16.132 1.00 92.56 114 CYS A O 1
ATOM 941 N N . GLY A 1 115 ? 16.412 2.262 -15.092 1.00 92.75 115 GLY A N 1
ATOM 942 C CA . GLY A 1 115 ? 17.371 2.956 -15.958 1.00 92.75 115 GLY A CA 1
ATOM 943 C C . GLY A 1 115 ? 17.674 2.254 -17.283 1.00 92.75 115 GLY A C 1
ATOM 944 O O . GLY A 1 115 ? 18.605 2.669 -17.967 1.00 92.75 115 GLY A O 1
ATOM 945 N N . THR A 1 116 ? 16.962 1.180 -17.630 1.00 92.56 116 THR A N 1
ATOM 946 C CA . THR A 1 116 ? 17.214 0.447 -18.878 1.00 92.56 116 THR A CA 1
ATOM 947 C C . THR A 1 116 ? 16.924 1.348 -20.078 1.00 92.56 116 THR A C 1
ATOM 949 O O . THR A 1 116 ? 15.826 1.902 -20.157 1.00 92.56 116 THR A O 1
ATOM 952 N N . PRO A 1 117 ? 17.882 1.526 -21.005 1.00 93.00 117 PRO A N 1
ATOM 953 C CA . PRO A 1 117 ? 17.661 2.325 -22.198 1.00 93.00 117 PRO A CA 1
ATOM 954 C C . PRO A 1 117 ? 16.784 1.551 -23.185 1.00 93.00 117 PRO A C 1
ATOM 956 O O . PRO A 1 117 ? 17.199 0.518 -23.712 1.00 93.00 117 PRO A O 1
ATOM 959 N N . ILE A 1 118 ? 15.596 2.074 -23.468 1.00 93.25 118 ILE A N 1
ATOM 960 C CA . ILE A 1 118 ? 14.634 1.501 -24.410 1.00 93.25 118 ILE A CA 1
ATOM 961 C C . ILE A 1 118 ? 14.452 2.405 -25.623 1.00 93.25 118 ILE A C 1
ATOM 963 O O . ILE A 1 118 ? 14.789 3.592 -25.603 1.00 93.25 118 ILE A O 1
ATOM 967 N N . PHE A 1 119 ? 13.942 1.834 -26.710 1.00 90.75 119 PHE A N 1
ATOM 968 C CA . PHE A 1 119 ? 13.584 2.618 -27.881 1.00 90.75 119 PHE A CA 1
ATOM 969 C C . PHE A 1 119 ? 12.284 3.379 -27.638 1.00 90.75 119 PHE A C 1
ATOM 971 O O . PHE A 1 119 ? 11.330 2.830 -27.101 1.00 90.75 119 PHE A O 1
ATOM 978 N N . ASP A 1 120 ? 12.221 4.616 -28.124 1.00 84.69 120 ASP A N 1
ATOM 979 C CA . ASP A 1 120 ? 11.043 5.481 -27.983 1.00 84.69 120 ASP A CA 1
ATOM 980 C C . ASP A 1 120 ? 9.765 4.911 -28.626 1.00 84.69 120 ASP A C 1
ATOM 982 O O . ASP A 1 120 ? 8.667 5.326 -28.287 1.00 84.69 120 ASP A O 1
ATOM 986 N N . LYS A 1 121 ? 9.896 3.927 -29.527 1.00 86.12 121 LYS A N 1
ATOM 987 C CA . LYS A 1 121 ? 8.786 3.201 -30.171 1.00 86.12 121 LYS A CA 1
ATOM 988 C C . LYS A 1 121 ? 8.624 1.754 -29.683 1.00 86.12 121 LYS A C 1
ATOM 990 O O . LYS A 1 121 ? 7.917 0.993 -30.328 1.00 86.12 121 LYS A O 1
ATOM 995 N N . ALA A 1 122 ? 9.303 1.359 -28.604 1.00 90.31 122 ALA A N 1
ATOM 996 C CA . ALA A 1 122 ? 9.129 0.026 -28.028 1.00 90.31 122 ALA A CA 1
ATOM 997 C C . ALA A 1 122 ? 7.685 -0.162 -27.541 1.00 90.31 122 ALA A C 1
ATOM 999 O O . ALA A 1 122 ? 7.060 0.802 -27.069 1.00 90.31 122 ALA A O 1
ATOM 1000 N N . VAL A 1 123 ? 7.173 -1.385 -27.658 1.00 91.69 123 VAL A N 1
ATOM 1001 C CA . VAL A 1 123 ? 5.865 -1.766 -27.119 1.00 91.69 123 VAL A CA 1
ATOM 1002 C C . VAL A 1 123 ? 6.018 -1.941 -25.611 1.00 91.69 123 VAL A C 1
ATOM 1004 O O . VAL A 1 123 ? 6.949 -2.608 -25.160 1.00 91.69 123 VAL A O 1
ATOM 1007 N N . LEU A 1 124 ? 5.151 -1.281 -24.840 1.00 93.69 124 LEU A N 1
ATOM 1008 C CA . LEU A 1 124 ? 5.176 -1.297 -23.379 1.00 93.69 124 LEU A CA 1
ATOM 1009 C C . LEU A 1 124 ? 3.859 -1.832 -22.844 1.00 93.69 124 LEU A C 1
ATOM 1011 O O . LEU A 1 124 ? 2.802 -1.313 -23.196 1.00 93.69 124 LEU A O 1
ATOM 1015 N N . GLU A 1 125 ? 3.954 -2.799 -21.943 1.00 93.69 125 GLU A N 1
ATOM 1016 C CA . GLU A 1 125 ? 2.810 -3.378 -21.245 1.00 93.69 125 GLU A CA 1
ATOM 1017 C C . GLU A 1 125 ? 3.090 -3.396 -19.742 1.00 93.69 125 GLU A C 1
ATOM 1019 O O . GLU A 1 125 ? 4.194 -3.735 -19.305 1.00 93.69 125 GLU A O 1
ATOM 1024 N N . ILE A 1 126 ? 2.095 -3.004 -18.946 1.00 93.19 126 ILE A N 1
ATOM 1025 C CA . ILE A 1 126 ? 2.154 -3.016 -17.483 1.00 93.19 126 ILE A CA 1
ATOM 1026 C C . ILE A 1 126 ? 1.080 -3.985 -16.996 1.00 93.19 126 ILE A C 1
ATOM 1028 O O . ILE A 1 126 ? -0.106 -3.676 -17.051 1.00 93.19 126 ILE A O 1
ATOM 1032 N N . GLY A 1 127 ? 1.499 -5.153 -16.513 1.00 88.12 127 GLY A N 1
ATOM 1033 C CA . GLY A 1 127 ? 0.618 -6.179 -15.942 1.00 88.12 127 GLY A CA 1
ATOM 1034 C C . GLY A 1 127 ? 0.422 -6.010 -14.435 1.00 88.12 127 GLY A C 1
ATOM 1035 O O . GLY A 1 127 ? 0.426 -6.994 -13.699 1.00 88.12 127 GLY A O 1
ATOM 1036 N N . ALA A 1 128 ? 0.376 -4.770 -13.952 1.00 87.50 128 ALA A N 1
ATOM 1037 C CA . ALA A 1 128 ? 0.326 -4.457 -12.533 1.00 87.50 128 ALA A CA 1
ATOM 1038 C C . ALA A 1 128 ? -0.961 -3.728 -12.163 1.00 87.50 128 ALA A C 1
ATOM 1040 O O . ALA A 1 128 ? -1.419 -2.850 -12.889 1.00 87.50 128 ALA A O 1
ATOM 1041 N N . GLU A 1 129 ? -1.486 -4.054 -10.988 1.00 86.25 129 GLU A N 1
ATOM 1042 C CA . GLU A 1 129 ? -2.618 -3.360 -10.390 1.00 86.25 129 GLU A CA 1
ATOM 1043 C C . GLU A 1 129 ? -2.133 -2.328 -9.372 1.00 86.25 129 GLU A C 1
ATOM 1045 O O . GLU A 1 129 ? -1.080 -2.489 -8.736 1.00 86.25 129 GLU A O 1
ATOM 1050 N N . VAL A 1 130 ? -2.907 -1.251 -9.232 1.00 82.94 130 VAL A N 1
ATOM 1051 C CA . VAL A 1 130 ? -2.695 -0.263 -8.175 1.00 82.94 130 VAL A CA 1
ATOM 1052 C C . VAL A 1 130 ? -3.139 -0.905 -6.859 1.00 82.94 130 VAL A C 1
ATOM 1054 O O . VAL A 1 130 ? -4.293 -1.321 -6.762 1.00 82.94 130 VAL A O 1
ATOM 1057 N N . PRO A 1 131 ? -2.243 -1.039 -5.865 1.00 78.69 131 PRO A N 1
ATOM 1058 C CA . PRO A 1 131 ? -2.619 -1.580 -4.569 1.00 78.69 131 PRO A CA 1
ATOM 1059 C C . PRO A 1 131 ? -3.628 -0.651 -3.896 1.00 78.69 131 PRO A C 1
ATOM 1061 O O . PRO A 1 131 ? -3.532 0.569 -4.023 1.00 78.69 131 PRO A O 1
ATOM 1064 N N . LYS A 1 132 ? -4.575 -1.243 -3.164 1.00 80.69 132 LYS A N 1
ATOM 1065 C CA . LYS A 1 132 ? -5.564 -0.494 -2.384 1.00 80.69 132 LYS A CA 1
ATOM 1066 C C . LYS A 1 132 ? -4.893 0.341 -1.295 1.00 80.69 132 LYS A C 1
ATOM 1068 O O . LYS A 1 132 ? -5.187 1.518 -1.172 1.00 80.69 132 LYS A O 1
ATOM 1073 N N . CYS A 1 133 ? -3.952 -0.254 -0.560 1.00 79.69 133 CYS A N 1
ATOM 1074 C CA . CYS A 1 133 ? -3.246 0.405 0.535 1.00 79.69 133 CYS A CA 1
ATOM 1075 C C . CYS A 1 133 ? -1.876 0.948 0.103 1.00 79.69 133 CYS A C 1
ATOM 1077 O O . CYS A 1 133 ? -1.144 0.305 -0.657 1.00 79.69 133 CYS A O 1
ATOM 1079 N N . VAL A 1 134 ? -1.474 2.088 0.669 1.00 80.75 134 VAL A N 1
ATOM 1080 C CA . VAL A 1 134 ? -0.167 2.723 0.399 1.00 80.75 134 VAL A CA 1
ATOM 1081 C C . VAL A 1 134 ? 1.053 1.885 0.806 1.00 80.75 134 VAL A C 1
ATOM 1083 O O . VAL A 1 134 ? 2.143 2.081 0.263 1.00 80.75 134 VAL A O 1
ATOM 1086 N N . CYS A 1 135 ? 0.915 0.938 1.741 1.00 80.06 135 CYS A N 1
ATOM 1087 C CA . CYS A 1 135 ? 2.005 0.046 2.135 1.00 80.06 135 CYS A CA 1
ATOM 1088 C C . CYS A 1 135 ? 1.514 -1.347 2.558 1.00 80.06 135 CYS A C 1
ATOM 1090 O O . CYS A 1 135 ? 0.325 -1.575 2.775 1.00 80.06 135 CYS A O 1
ATOM 1092 N N . LYS A 1 136 ? 2.459 -2.289 2.714 1.00 79.06 136 LYS A N 1
ATOM 1093 C CA . LYS A 1 136 ? 2.169 -3.677 3.113 1.00 79.06 136 LYS A CA 1
ATOM 1094 C C . LYS A 1 136 ? 1.442 -3.770 4.459 1.00 79.06 136 LYS A C 1
ATOM 1096 O O . LYS A 1 136 ? 0.627 -4.666 4.628 1.00 79.06 136 LYS A O 1
ATOM 1101 N N . ALA A 1 137 ? 1.713 -2.851 5.387 1.00 80.88 137 ALA A N 1
ATOM 1102 C CA . ALA A 1 137 ? 1.029 -2.832 6.675 1.00 80.88 137 ALA A CA 1
ATOM 1103 C C . ALA A 1 137 ? -0.486 -2.626 6.495 1.00 80.88 137 ALA A C 1
ATOM 1105 O O . ALA A 1 137 ? -1.257 -3.369 7.086 1.00 80.88 137 ALA A O 1
ATOM 1106 N N . GLY A 1 138 ? -0.929 -1.735 5.599 1.00 84.75 138 GLY A N 1
ATOM 1107 C CA . GLY A 1 138 ? -2.361 -1.551 5.324 1.00 84.75 138 GLY A CA 1
ATOM 1108 C C . GLY A 1 138 ? -3.068 -2.849 4.916 1.00 84.75 138 GLY A C 1
ATOM 1109 O O . GLY A 1 138 ? -4.121 -3.160 5.456 1.00 84.75 138 GLY A O 1
ATOM 1110 N N . HIS A 1 139 ? -2.431 -3.685 4.090 1.00 84.31 139 HIS A N 1
ATOM 1111 C CA . HIS A 1 139 ? -2.968 -5.010 3.746 1.00 84.31 139 HIS A CA 1
ATOM 1112 C C . HIS A 1 139 ? -3.055 -5.977 4.936 1.00 84.31 139 HIS A C 1
ATOM 1114 O O . HIS A 1 139 ? -3.935 -6.835 4.964 1.00 84.31 139 HIS A O 1
ATOM 1120 N N . ASN A 1 140 ? -2.160 -5.862 5.921 1.00 86.06 140 ASN A N 1
ATOM 1121 C CA . ASN A 1 140 ? -2.258 -6.663 7.142 1.00 86.06 140 ASN A CA 1
ATOM 1122 C C . ASN A 1 140 ? -3.482 -6.245 7.966 1.00 86.06 140 ASN A C 1
ATOM 1124 O O . ASN A 1 140 ? -4.161 -7.104 8.522 1.00 86.06 140 ASN A O 1
ATOM 1128 N N . LEU A 1 141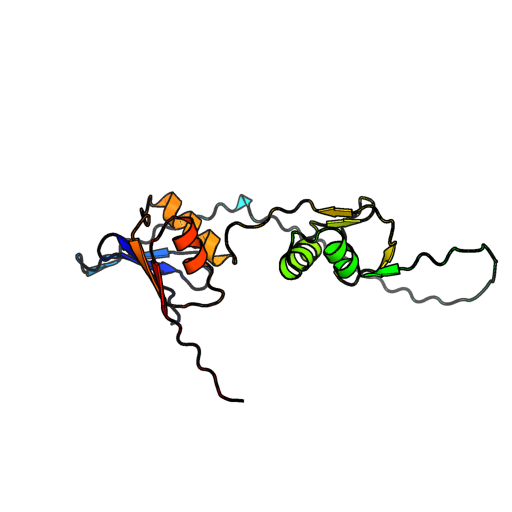 ? -3.769 -4.941 8.033 1.00 86.62 141 LEU A N 1
ATOM 1129 C CA . LEU A 1 141 ? -4.954 -4.439 8.716 1.00 86.62 141 LEU A CA 1
ATOM 1130 C C . LEU A 1 141 ? -6.244 -4.797 7.969 1.00 86.62 141 LEU A C 1
ATOM 1132 O O . LEU A 1 141 ? -7.184 -5.248 8.611 1.00 86.62 141 LEU A O 1
ATOM 1136 N N . GLU A 1 142 ? -6.266 -4.664 6.640 1.00 88.06 142 GLU A N 1
ATOM 1137 C CA . GLU A 1 142 ? -7.375 -5.104 5.776 1.00 88.06 142 GLU A CA 1
ATOM 1138 C C . GLU A 1 142 ? -7.734 -6.564 6.085 1.00 88.06 142 GLU A C 1
ATOM 1140 O O . GLU A 1 142 ? -8.878 -6.864 6.419 1.00 88.06 142 GLU A O 1
ATOM 1145 N N . ALA A 1 143 ? -6.735 -7.454 6.102 1.00 86.56 143 ALA A N 1
ATOM 1146 C CA . ALA A 1 143 ? -6.945 -8.863 6.423 1.00 86.56 143 ALA A CA 1
ATOM 1147 C C . ALA A 1 143 ? -7.521 -9.080 7.832 1.00 86.56 143 ALA A C 1
ATOM 1149 O O . ALA A 1 143 ? -8.360 -9.958 8.016 1.00 86.56 143 ALA A O 1
ATOM 1150 N N . VAL A 1 144 ? -7.094 -8.297 8.827 1.00 86.06 144 VAL A N 1
ATOM 1151 C CA . VAL A 1 144 ? -7.622 -8.387 10.198 1.00 86.06 144 VAL A CA 1
ATOM 1152 C C . VAL A 1 144 ? -9.065 -7.894 10.277 1.00 86.06 144 VAL A C 1
ATOM 1154 O O . VAL A 1 144 ? -9.897 -8.577 10.871 1.00 86.06 144 VAL A O 1
ATOM 1157 N N . ILE A 1 145 ? -9.370 -6.745 9.671 1.00 85.94 145 ILE A N 1
ATOM 1158 C CA . ILE A 1 145 ? -10.721 -6.177 9.643 1.00 85.94 145 ILE A CA 1
ATOM 1159 C C . ILE A 1 145 ? -11.694 -7.161 8.986 1.00 85.94 145 ILE A C 1
ATOM 1161 O O . ILE A 1 145 ? -12.765 -7.413 9.534 1.00 85.94 145 ILE A O 1
ATOM 1165 N N . GLU A 1 146 ? -11.304 -7.759 7.857 1.00 86.88 146 GLU A N 1
ATOM 1166 C CA . GLU A 1 146 ? -12.124 -8.737 7.139 1.00 86.88 146 GLU A CA 1
ATOM 1167 C C . GLU A 1 146 ? -12.291 -10.050 7.918 1.00 86.88 146 GLU A C 1
ATOM 1169 O O . GLU A 1 146 ? -13.403 -10.559 8.024 1.00 86.88 146 GLU A O 1
ATOM 1174 N N . GLN A 1 147 ? -11.213 -10.606 8.482 1.00 86.06 147 GLN A N 1
ATOM 1175 C CA . GLN A 1 147 ? -11.268 -11.895 9.189 1.00 86.06 147 GLN A CA 1
ATOM 1176 C C . GLN A 1 147 ? -12.022 -11.828 10.516 1.00 86.06 147 GLN A C 1
ATOM 1178 O O . GLN A 1 147 ? -12.596 -12.831 10.939 1.00 86.06 147 GLN A O 1
ATOM 1183 N N . LEU A 1 148 ? -11.976 -10.681 11.190 1.00 80.75 148 LEU A N 1
ATOM 1184 C CA . LEU A 1 148 ? -12.631 -10.476 12.479 1.00 80.75 148 LEU A CA 1
ATOM 1185 C C . LEU A 1 148 ? -13.938 -9.701 12.391 1.00 80.75 148 LEU A C 1
ATOM 1187 O O . LEU A 1 148 ? -14.537 -9.426 13.429 1.00 80.75 148 LEU A O 1
ATOM 1191 N N . GLU A 1 149 ? -14.367 -9.354 11.178 1.00 85.94 149 GLU A N 1
ATOM 1192 C CA . GLU A 1 149 ? -15.601 -8.611 10.927 1.00 85.94 149 GLU A CA 1
ATOM 1193 C C . GLU A 1 149 ? -15.672 -7.313 11.759 1.00 85.94 149 GLU A C 1
ATOM 1195 O O . GLU A 1 149 ? -16.704 -6.956 12.333 1.00 85.94 149 GLU A O 1
ATOM 1200 N N . ILE A 1 150 ? -14.543 -6.599 11.854 1.00 84.75 150 ILE A N 1
ATOM 1201 C CA . ILE A 1 150 ? -14.450 -5.363 12.639 1.00 84.75 150 ILE A CA 1
ATOM 1202 C C . ILE A 1 150 ? -15.122 -4.242 11.860 1.00 84.75 150 ILE A C 1
ATOM 1204 O O . ILE A 1 150 ? -14.589 -3.716 10.888 1.00 84.75 150 ILE A O 1
ATOM 1208 N N . ASP A 1 151 ? -16.293 -3.828 12.316 1.00 86.44 151 ASP A N 1
ATOM 1209 C CA . ASP A 1 151 ? -16.937 -2.645 11.765 1.00 86.44 151 ASP A CA 1
ATOM 1210 C C . ASP A 1 151 ? -16.192 -1.382 12.223 1.00 86.44 151 ASP A C 1
ATOM 1212 O O . ASP A 1 151 ? -16.169 -1.086 13.416 1.00 86.44 151 ASP A O 1
ATOM 1216 N N . VAL A 1 152 ? -15.594 -0.636 11.294 1.00 89.94 152 VAL A N 1
ATOM 1217 C CA . VAL A 1 152 ? -14.973 0.686 11.526 1.00 89.94 152 VAL A CA 1
ATOM 1218 C C . VAL A 1 152 ? -15.760 1.818 10.851 1.00 89.94 152 VAL A C 1
ATOM 1220 O O . VAL A 1 152 ? -15.396 2.990 10.961 1.00 89.94 152 VAL A O 1
ATOM 1223 N N . ALA A 1 153 ? -16.862 1.502 10.164 1.00 93.00 153 ALA A N 1
ATOM 1224 C CA . ALA A 1 153 ? -17.582 2.462 9.345 1.00 93.00 153 ALA A CA 1
ATOM 1225 C C . ALA A 1 153 ? -18.239 3.561 10.199 1.00 93.00 153 ALA A C 1
ATOM 1227 O O . ALA A 1 153 ? -18.907 3.308 11.201 1.00 93.00 153 ALA A O 1
ATOM 1228 N N . GLY A 1 154 ? -18.051 4.818 9.800 1.00 89.62 154 GLY A N 1
ATOM 1229 C CA . GLY A 1 154 ? -18.585 5.996 10.481 1.00 89.62 154 GLY A CA 1
ATOM 1230 C C . GLY A 1 154 ? -17.867 6.372 11.780 1.00 89.62 154 GLY A C 1
ATOM 1231 O O . GLY A 1 154 ? -18.271 7.342 12.427 1.00 89.62 154 GLY A O 1
ATOM 1232 N N . LYS A 1 155 ? -16.796 5.673 12.168 1.00 89.62 155 LYS A N 1
ATOM 1233 C CA . LYS A 1 155 ? -16.152 5.864 13.474 1.00 89.62 155 LYS A CA 1
ATOM 1234 C C . LYS A 1 155 ? -14.875 6.671 13.455 1.00 89.62 155 LYS A C 1
ATOM 1236 O O . LYS A 1 155 ? -14.221 6.817 12.430 1.00 89.62 155 LYS A O 1
ATOM 1241 N N . VAL A 1 156 ? -14.533 7.153 14.644 1.00 89.44 156 VAL A N 1
ATOM 1242 C CA . VAL A 1 156 ? -13.256 7.792 14.917 1.00 89.44 156 VAL A CA 1
ATOM 1243 C C . VAL A 1 156 ? -12.286 6.746 15.451 1.00 89.44 156 VAL A C 1
ATOM 1245 O O . VAL A 1 156 ? -12.506 6.198 16.530 1.00 89.44 156 VAL A O 1
ATOM 1248 N N . GLU A 1 157 ? -11.224 6.497 14.700 1.00 88.31 157 GLU A N 1
ATOM 1249 C CA . GLU A 1 157 ? -10.200 5.500 15.010 1.00 88.31 157 GLU A CA 1
ATOM 1250 C C . GLU A 1 157 ? -8.897 6.201 15.434 1.00 88.31 157 GLU A C 1
ATOM 1252 O O . GLU A 1 157 ? -8.701 7.397 15.201 1.00 88.31 157 GLU A O 1
ATOM 1257 N N . LEU A 1 158 ? -7.991 5.468 16.073 1.00 87.69 158 LEU A N 1
ATOM 1258 C CA . LEU A 1 158 ? -6.684 5.961 16.515 1.00 87.69 158 LEU A CA 1
ATOM 1259 C C . LEU A 1 158 ? -5.599 5.066 15.920 1.00 87.69 158 LEU A C 1
ATOM 1261 O O . LEU A 1 158 ? -5.645 3.870 16.157 1.00 87.69 158 LEU A O 1
ATOM 1265 N N . ASP A 1 159 ? -4.642 5.632 15.191 1.00 87.94 159 ASP A N 1
ATOM 1266 C CA . ASP A 1 159 ? -3.476 4.955 14.617 1.00 87.94 159 ASP A CA 1
ATOM 1267 C C . ASP A 1 159 ? -2.219 5.365 15.401 1.00 87.94 159 ASP A C 1
ATOM 1269 O O . ASP A 1 159 ? -1.709 6.482 15.270 1.00 87.94 159 ASP A O 1
ATOM 1273 N N . LEU A 1 160 ? -1.757 4.482 16.288 1.00 84.88 160 LEU A N 1
ATOM 1274 C CA . LEU A 1 160 ? -0.595 4.708 17.149 1.00 84.88 160 LEU A CA 1
ATOM 1275 C C . LEU A 1 160 ? 0.693 4.268 16.449 1.00 84.88 160 LEU A C 1
ATOM 1277 O O . LEU A 1 160 ? 1.161 3.171 16.700 1.00 84.88 160 LEU A O 1
ATOM 1281 N N . GLY A 1 161 ? 1.300 5.098 15.612 1.00 81.44 161 GLY A N 1
ATOM 1282 C CA . GLY A 1 161 ? 2.575 4.827 14.939 1.00 81.44 161 GLY A CA 1
ATOM 1283 C C . GLY A 1 161 ? 2.495 5.178 13.463 1.00 81.44 161 GLY A C 1
ATOM 1284 O O . GLY A 1 161 ? 2.586 4.298 12.601 1.00 81.44 161 GLY A O 1
ATOM 1285 N N . LEU A 1 162 ? 2.280 6.465 13.190 1.00 79.06 162 LEU A N 1
ATOM 1286 C CA . LEU A 1 162 ? 1.942 6.971 11.867 1.00 79.06 162 LEU A CA 1
ATOM 1287 C C . LEU A 1 162 ? 3.145 7.021 10.909 1.00 79.06 162 LEU A C 1
ATOM 1289 O O . LEU A 1 162 ? 3.562 8.083 10.486 1.00 79.06 162 LEU A O 1
ATOM 1293 N N . SER A 1 163 ? 3.638 5.854 10.487 1.00 81.56 163 SER A N 1
ATOM 1294 C CA . SER A 1 163 ? 4.770 5.733 9.559 1.00 81.56 163 SER A CA 1
ATOM 1295 C C . SER A 1 163 ? 4.438 6.259 8.142 1.00 81.56 163 SER A C 1
ATOM 1297 O O . SER A 1 163 ? 4.202 7.436 7.908 1.00 81.56 163 SER A O 1
ATOM 1299 N N . THR A 1 164 ? 4.362 5.400 7.121 1.00 82.62 164 THR A N 1
ATOM 1300 C CA . THR A 1 164 ? 3.897 5.821 5.779 1.00 82.62 164 THR A CA 1
ATOM 1301 C C . THR A 1 164 ? 2.370 6.036 5.723 1.00 82.62 164 THR A C 1
ATOM 1303 O O . THR A 1 164 ? 1.836 6.327 4.658 1.00 82.62 164 THR A O 1
ATOM 1306 N N . GLY A 1 165 ? 1.653 5.850 6.843 1.00 85.38 165 GLY A N 1
ATOM 1307 C CA . GLY A 1 165 ? 0.197 6.024 6.940 1.00 85.38 165 GLY A CA 1
ATOM 1308 C C . GLY A 1 165 ? -0.648 4.860 6.406 1.00 85.38 165 GLY A C 1
ATOM 1309 O O . GLY A 1 165 ? -1.820 5.049 6.104 1.00 85.38 165 GLY A O 1
ATOM 1310 N N . GLY A 1 166 ? -0.086 3.652 6.266 1.00 87.69 166 GLY A N 1
ATOM 1311 C CA . GLY A 1 166 ? -0.803 2.510 5.675 1.00 87.69 166 GLY A CA 1
ATOM 1312 C C . GLY A 1 166 ? -2.008 2.005 6.465 1.00 87.69 166 GLY A C 1
ATOM 1313 O O . GLY A 1 166 ? -2.982 1.570 5.859 1.00 87.69 166 GLY A O 1
ATOM 1314 N N . PHE A 1 167 ? -1.957 2.062 7.796 1.00 89.75 167 PHE A N 1
ATOM 1315 C CA . PHE A 1 167 ? -3.095 1.712 8.648 1.00 89.75 167 PHE A CA 1
ATOM 1316 C C . PHE A 1 167 ? -4.186 2.777 8.570 1.00 89.75 167 PHE A C 1
ATOM 1318 O O . PHE A 1 167 ? -5.332 2.445 8.288 1.00 89.75 167 PHE A O 1
ATOM 1325 N N . THR A 1 168 ? -3.815 4.050 8.716 1.00 91.38 168 THR A N 1
ATOM 1326 C CA . THR A 1 168 ? -4.721 5.185 8.495 1.00 91.38 168 THR A CA 1
ATOM 1327 C C . THR A 1 168 ? -5.447 5.111 7.146 1.00 91.38 168 THR A C 1
ATOM 1329 O O . THR A 1 168 ? -6.669 5.235 7.104 1.00 91.38 168 THR A O 1
ATOM 1332 N N . ASP A 1 169 ? -4.722 4.868 6.051 1.00 91.56 169 ASP A N 1
ATOM 1333 C CA . ASP A 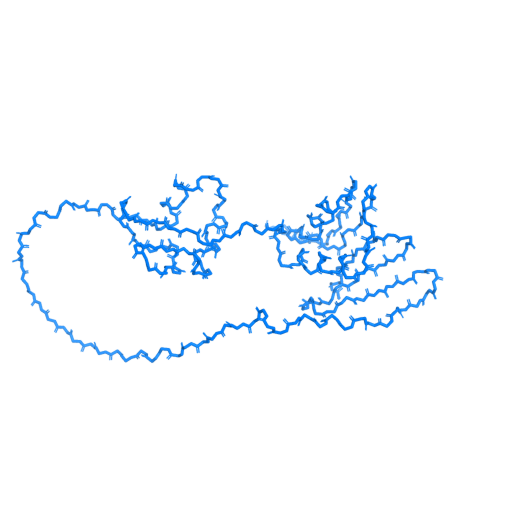1 169 ? -5.297 4.722 4.708 1.00 91.56 169 ASP A CA 1
ATOM 1334 C C . ASP A 1 169 ? -6.320 3.574 4.645 1.00 91.56 169 ASP A C 1
ATOM 1336 O O . ASP A 1 169 ? -7.452 3.763 4.200 1.00 91.56 169 ASP A O 1
ATOM 1340 N N . CYS A 1 170 ? -5.964 2.407 5.190 1.00 91.69 170 CYS A N 1
ATOM 1341 C CA . CYS A 1 170 ? -6.867 1.263 5.276 1.00 91.69 170 CYS A CA 1
ATOM 1342 C C . CYS A 1 170 ? -8.143 1.591 6.076 1.00 91.69 170 CYS A C 1
ATOM 1344 O O . CYS A 1 170 ? -9.243 1.322 5.604 1.00 91.69 170 CYS A O 1
ATOM 1346 N N . LEU A 1 171 ? -8.035 2.211 7.255 1.00 92.19 171 LEU A N 1
ATOM 1347 C CA . LEU A 1 171 ? -9.198 2.564 8.085 1.00 92.19 171 LEU A CA 1
ATOM 1348 C C . LEU A 1 171 ? -10.161 3.514 7.364 1.00 92.19 171 LEU A C 1
ATOM 1350 O O . LEU A 1 171 ? -11.376 3.312 7.394 1.00 92.19 171 LEU A O 1
ATOM 1354 N N . LEU A 1 172 ? -9.623 4.525 6.679 1.00 93.06 172 LEU A N 1
ATOM 1355 C CA . LEU A 1 172 ? -10.423 5.470 5.899 1.00 93.06 172 LEU A CA 1
ATOM 1356 C C . LEU A 1 172 ? -11.112 4.786 4.712 1.00 93.06 172 LEU A C 1
ATOM 1358 O O . LEU A 1 172 ? -12.283 5.054 4.451 1.00 93.06 172 LEU A O 1
ATOM 1362 N N . GLN A 1 173 ? -10.430 3.865 4.022 1.00 91.56 173 GLN A N 1
ATOM 1363 C CA . GLN A 1 173 ? -11.029 3.078 2.936 1.00 91.56 173 GLN A CA 1
ATOM 1364 C C . GLN A 1 173 ? -12.163 2.165 3.419 1.00 91.56 173 GLN A C 1
ATOM 1366 O O . GLN A 1 173 ? -13.156 2.006 2.710 1.00 91.56 173 GLN A O 1
ATOM 1371 N N . PHE A 1 174 ? -12.053 1.619 4.632 1.00 91.88 174 PHE A N 1
ATOM 1372 C CA . PHE A 1 174 ? -13.119 0.847 5.284 1.00 91.88 174 PHE A CA 1
ATOM 1373 C C . PHE A 1 174 ? -14.231 1.721 5.892 1.00 91.88 174 PHE A C 1
ATOM 1375 O O . PHE A 1 174 ? -15.186 1.206 6.475 1.00 91.88 174 PHE A O 1
ATOM 1382 N N . GLY A 1 175 ? -14.159 3.040 5.708 1.00 92.75 175 GLY A N 1
ATOM 1383 C CA . GLY A 1 175 ? -15.246 3.961 6.010 1.00 92.75 175 GLY A CA 1
ATOM 1384 C C . GLY A 1 175 ? -15.172 4.619 7.381 1.00 92.75 175 GLY A C 1
ATOM 1385 O O . GLY A 1 175 ? -16.181 5.188 7.801 1.00 92.75 175 GLY A O 1
ATOM 1386 N N . ALA A 1 176 ? -14.031 4.579 8.079 1.00 94.12 176 ALA A N 1
ATOM 1387 C CA . ALA A 1 176 ? -13.832 5.400 9.273 1.00 94.12 176 ALA A CA 1
ATOM 1388 C C . ALA A 1 176 ? -14.141 6.876 8.962 1.00 94.12 176 ALA A C 1
ATOM 1390 O O . ALA A 1 176 ? -13.747 7.407 7.922 1.00 94.12 176 ALA A O 1
ATOM 1391 N N . SER A 1 177 ? -14.869 7.552 9.853 1.00 93.62 177 SER A N 1
ATOM 1392 C CA . SER A 1 177 ? -15.212 8.968 9.685 1.00 93.62 177 SER A CA 1
ATOM 1393 C C . SER A 1 177 ? -14.022 9.887 9.947 1.00 93.62 177 SER A C 1
ATOM 1395 O O . SER A 1 177 ? -13.938 10.965 9.357 1.00 93.62 177 SER A O 1
ATOM 1397 N N . PHE A 1 178 ? -13.103 9.469 10.821 1.00 91.88 178 PHE A N 1
ATOM 1398 C CA . PHE A 1 178 ? -11.871 10.190 11.119 1.00 91.88 178 PHE A CA 1
ATOM 1399 C C . PHE A 1 178 ? -10.820 9.246 11.715 1.00 91.88 178 PHE A C 1
ATOM 1401 O O . PHE A 1 178 ? -11.170 8.287 12.399 1.00 91.88 178 PHE A O 1
ATOM 1408 N N . VAL A 1 179 ? -9.534 9.534 11.509 1.00 91.38 179 VAL A N 1
ATOM 1409 C CA . VAL A 1 179 ? -8.433 8.773 12.120 1.00 91.38 179 VAL A CA 1
ATOM 1410 C C . VAL A 1 179 ? -7.469 9.737 12.801 1.00 91.38 179 VAL A C 1
ATOM 1412 O O . VAL A 1 179 ? -6.921 10.637 12.164 1.00 91.38 179 VAL A O 1
ATOM 1415 N N . TYR A 1 180 ? -7.255 9.553 14.102 1.00 89.88 180 TYR A N 1
ATOM 1416 C CA . TYR A 1 180 ? -6.201 10.240 14.837 1.00 89.88 180 TYR A CA 1
ATOM 1417 C C . TYR A 1 180 ? -4.874 9.533 14.620 1.00 89.88 180 TYR A C 1
ATOM 1419 O O . TYR A 1 180 ? -4.700 8.390 15.018 1.00 89.88 180 TYR A O 1
ATOM 1427 N N . GLY A 1 181 ? -3.927 10.244 14.029 1.00 89.50 181 GLY A N 1
ATOM 1428 C CA . GLY A 1 181 ? -2.553 9.802 13.898 1.00 89.50 181 GLY A CA 1
ATOM 1429 C C . GLY A 1 181 ? -1.704 10.189 15.093 1.00 89.50 181 GLY A C 1
ATOM 1430 O O . GLY A 1 181 ? -1.628 11.374 15.412 1.00 89.50 181 GLY A O 1
ATOM 1431 N N . VAL A 1 182 ? -1.027 9.231 15.716 1.00 85.25 182 VAL A N 1
ATOM 1432 C CA . VAL A 1 182 ? 0.018 9.513 16.704 1.00 85.25 182 VAL A CA 1
ATOM 1433 C C . VAL A 1 182 ? 1.330 8.979 16.165 1.00 85.25 182 VAL A C 1
ATOM 1435 O O . VAL A 1 182 ? 1.429 7.804 15.837 1.00 85.25 182 VAL A O 1
ATOM 1438 N N . ASP A 1 183 ? 2.348 9.827 16.100 1.00 84.06 183 ASP A N 1
ATOM 1439 C CA . ASP A 1 183 ? 3.713 9.391 15.829 1.00 84.06 183 ASP A CA 1
ATOM 1440 C C . ASP A 1 183 ? 4.676 10.023 16.832 1.00 84.06 183 ASP A C 1
ATOM 1442 O O . ASP A 1 183 ? 4.417 11.094 17.383 1.00 84.06 183 ASP A O 1
ATOM 1446 N N . VAL A 1 184 ? 5.768 9.319 17.098 1.00 77.38 184 VAL A N 1
ATOM 1447 C CA . VAL A 1 184 ? 6.846 9.728 18.001 1.00 77.38 184 VAL A CA 1
ATOM 1448 C C . VAL A 1 184 ? 8.094 10.153 17.235 1.00 77.38 184 VAL A C 1
ATOM 1450 O O . VAL A 1 184 ? 9.160 10.271 17.843 1.00 77.38 184 VAL A O 1
ATOM 1453 N N . ASP A 1 185 ? 7.971 10.375 15.924 1.00 61.59 185 ASP A N 1
ATOM 1454 C CA . ASP A 1 185 ? 9.054 10.848 15.074 1.00 61.59 185 ASP A CA 1
ATOM 1455 C C . ASP A 1 185 ? 9.737 12.074 15.702 1.00 61.59 185 ASP A C 1
ATOM 1457 O O . ASP A 1 185 ? 9.207 13.185 15.759 1.00 61.59 185 ASP A O 1
ATOM 1461 N N . MET A 1 186 ? 10.951 11.848 16.208 1.00 55.91 186 MET A N 1
ATOM 1462 C CA . MET A 1 186 ? 11.853 12.914 16.605 1.00 55.91 186 MET A CA 1
ATOM 1463 C C . MET A 1 186 ? 12.474 13.472 15.330 1.00 55.91 186 MET A C 1
ATOM 1465 O O . MET A 1 186 ? 13.424 12.894 14.796 1.00 55.91 186 MET A O 1
ATOM 1469 N N . GLU A 1 187 ? 11.994 14.624 14.864 1.00 54.41 187 GLU A N 1
ATOM 1470 C CA . GLU A 1 187 ? 12.857 15.508 14.085 1.00 54.41 187 GLU A CA 1
ATOM 1471 C C . GLU A 1 187 ? 14.084 15.816 14.951 1.00 54.41 187 GLU A C 1
ATOM 1473 O O . GLU A 1 187 ? 14.037 16.642 15.859 1.00 54.41 187 GLU A O 1
ATOM 1478 N N . ILE A 1 188 ? 15.196 15.120 14.702 1.00 54.19 188 ILE A N 1
ATOM 1479 C CA . ILE A 1 188 ? 16.504 15.609 15.123 1.00 54.19 188 ILE A CA 1
ATOM 1480 C C . ILE A 1 188 ? 16.785 16.784 14.183 1.00 54.19 188 ILE A C 1
ATOM 1482 O O . ILE A 1 188 ? 16.954 16.545 12.980 1.00 54.19 188 ILE A O 1
ATOM 1486 N N . PRO A 1 189 ? 16.808 18.036 14.677 1.00 58.06 189 PRO A N 1
ATOM 1487 C CA . PRO A 1 189 ? 17.150 19.169 13.834 1.00 58.06 189 PRO A CA 1
ATOM 1488 C C . PRO A 1 189 ? 18.546 18.915 13.255 1.00 58.06 189 PRO A C 1
ATOM 1490 O O . PRO A 1 189 ? 19.477 18.613 14.007 1.00 58.06 189 PRO A O 1
ATOM 1493 N N . LYS A 1 190 ? 18.673 18.965 11.926 1.00 56.22 190 LYS A N 1
ATOM 1494 C CA . LYS A 1 190 ? 19.972 18.911 11.243 1.00 56.22 190 LYS A CA 1
ATOM 1495 C C . LYS A 1 190 ? 20.714 20.231 11.368 1.00 56.22 190 LYS A C 1
ATOM 1497 O O . LYS A 1 190 ? 20.041 21.282 11.288 1.00 56.22 190 LYS A O 1
#